Protein 4Y7S (pdb70)

GO terms:
  GO:0035351 heme transmembrane transport (P, IDA)
  GO:0005576 extracellular region (C, IDA)
  GO:0020037 heme binding (F, IDA)
  GO:0044011 single-species biofilm formation on inanimate substrate (P, IMP)
  GO:0006879 intracellular iron ion homeostasis (P, IMP)

Nearest PDB structures (foldseek):
  4y7s-assembly1_C  TM=9.991E-01  e=8.344E-20  Candida albicans
  2fut-assembly1_B  TM=4.609E-01  e=8.622E+00  Pedobacter heparinus
  4y7s-assembly1_C  TM=1.003E+00  e=8.965E-20  Candida albicans
  4y7s-assembly1_C  TM=1.009E+00  e=2.279E-21  Candida albicans

Structure (mmCIF, N/CA/C/O backbone):
data_4Y7S
#
_entry.id   4Y7S
#
_cell.length_a   61.341
_cell.length_b   61.208
_cell.length_c   97.300
_cell.angle_alpha   90.000
_cell.angle_beta   90.000
_cell.angle_gamma   90.000
#
_symmetry.space_group_name_H-M   'P 21 21 21'
#
loop_
_entity.id
_entity.type
_entity.pdbx_description
1 polymer 'Surface antigen protein 2'
2 non-polymer 'HEME B/C'
3 non-polymer 'CHLORIDE ION'
4 non-polymer 1,2-ETHANEDIOL
5 water water
#
loop_
_atom_site.group_PDB
_atom_site.id
_atom_site.type_symbol
_atom_site.label_atom_id
_atom_site.label_alt_id
_atom_site.label_comp_id
_atom_site.label_asym_id
_atom_site.label_entity_id
_atom_site.label_seq_id
_atom_site.pdbx_PDB_ins_code
_atom_site.Cartn_x
_atom_site.Cartn_y
_atom_site.Cartn_z
_atom_site.occupancy
_atom_site.B_iso_or_equiv
_atom_site.auth_seq_id
_atom_site.auth_comp_id
_atom_site.auth_asym_id
_atom_site.auth_atom_id
_atom_site.pdbx_PDB_model_num
ATOM 1 N N . ASN A 1 1 ? 24.604 1.491 0.534 1.00 97.63 34 ASN A N 1
ATOM 2 C CA . ASN A 1 1 ? 25.778 1.096 1.309 1.00 87.50 34 ASN A CA 1
ATOM 3 C C . ASN A 1 1 ? 27.013 1.863 0.831 1.00 85.68 34 ASN A C 1
ATOM 4 O O . ASN A 1 1 ? 27.142 2.163 -0.356 1.00 87.02 34 ASN A O 1
ATOM 14 N N . PRO A 1 2 ? 27.934 2.176 1.754 1.00 83.84 35 PRO A N 1
ATOM 15 C CA . PRO A 1 2 ? 29.048 3.069 1.408 1.00 73.66 35 PRO A CA 1
ATOM 16 C C . PRO A 1 2 ? 30.095 2.434 0.506 1.00 60.80 35 PRO A C 1
ATOM 17 O O . PRO A 1 2 ? 30.973 3.158 0.038 1.00 56.31 35 PRO A O 1
ATOM 28 N N . TYR A 1 3 ? 30.011 1.130 0.258 1.00 50.87 36 TYR A N 1
ATOM 29 C CA . TYR A 1 3 ? 31.138 0.432 -0.363 1.00 46.58 36 TYR A CA 1
ATOM 30 C C . TYR A 1 3 ? 31.058 0.366 -1.892 1.00 55.07 36 TYR A C 1
ATOM 31 O O . TYR A 1 3 ? 31.964 -0.179 -2.534 1.00 47.48 36 TYR A O 1
ATOM 49 N N . THR A 1 4 ? 30.011 0.955 -2.476 1.00 49.02 37 THR A N 1
ATOM 50 C CA . THR A 1 4 ? 29.836 0.943 -3.928 1.00 64.92 37 THR A CA 1
ATOM 51 C C . THR A 1 4 ? 30.659 2.023 -4.629 1.00 67.44 37 THR A C 1
ATOM 52 O O . THR A 1 4 ? 30.698 2.071 -5.863 1.00 61.90 37 THR A O 1
ATOM 63 N N . ILE A 1 5 ? 31.305 2.897 -3.859 1.00 58.14 38 ILE A N 1
ATOM 64 C CA . ILE A 1 5 ? 32.234 3.851 -4.457 1.00 47.27 38 ILE A CA 1
ATOM 65 C C . ILE A 1 5 ? 33.561 3.143 -4.754 1.00 42.12 38 ILE A C 1
ATOM 66 O O . ILE A 1 5 ? 34.473 3.738 -5.337 1.00 40.65 38 ILE A O 1
ATOM 82 N N . TYR A 1 6 ? 33.668 1.877 -4.350 1.00 39.73 39 TYR A N 1
ATOM 83 C CA . TYR A 1 6 ? 34.897 1.118 -4.583 1.00 35.42 39 TYR A CA 1
ATOM 84 C C . TYR A 1 6 ? 34.669 0.121 -5.698 1.00 38.91 39 TYR A C 1
ATOM 85 O O . TYR A 1 6 ? 33.526 -0.228 -5.993 1.00 37.35 39 TYR A O 1
ATOM 103 N N . PRO A 1 7 ? 35.753 -0.318 -6.352 1.00 31.88 40 PRO A N 1
ATOM 104 C CA . PRO A 1 7 ? 35.610 -1.399 -7.335 1.00 36.99 40 PRO A CA 1
ATOM 105 C C . PRO A 1 7 ? 35.116 -2.684 -6.701 1.00 31.06 40 PRO A C 1
ATOM 106 O O . PRO A 1 7 ? 35.474 -2.970 -5.554 1.00 29.59 40 PRO A O 1
ATOM 117 N N . PRO A 1 8 ? 34.281 -3.437 -7.418 1.00 32.70 41 PRO A N 1
ATOM 118 C CA . PRO A 1 8 ? 33.820 -4.702 -6.846 1.00 32.44 41 PRO A CA 1
ATOM 119 C C . PRO A 1 8 ? 34.963 -5.693 -6.611 1.00 32.96 41 PRO A C 1
ATOM 120 O O . PRO A 1 8 ? 36.047 -5.615 -7.218 1.00 30.80 41 PRO A O 1
ATOM 131 N N . VAL A 1 9 ? 34.732 -6.569 -5.640 1.00 29.30 42 VAL A N 1
ATOM 132 C CA . VAL A 1 9 ? 35.675 -7.615 -5.257 1.00 27.01 42 VAL A CA 1
ATOM 133 C C . VAL A 1 9 ? 34.926 -8.973 -5.207 1.00 31.95 42 VAL A C 1
ATOM 134 O O . VAL A 1 9 ? 33.736 -8.994 -4.902 1.00 29.35 42 VAL A O 1
ATOM 147 N N . PRO A 1 10 ? 35.606 -10.099 -5.513 1.00 27.17 43 PRO A N 1
ATOM 148 C CA . PRO A 1 10 ? 34.957 -11.406 -5.352 1.00 33.78 43 PRO A CA 1
ATOM 149 C C . PRO A 1 10 ? 34.562 -11.612 -3.894 1.00 38.12 43 PRO A C 1
ATOM 150 O O . PRO A 1 10 ? 35.366 -11.305 -3.026 1.00 27.72 43 PRO A O 1
ATOM 161 N N . LYS A 1 11 ? 33.367 -12.112 -3.610 1.00 28.96 44 LYS A N 1
ATOM 162 C CA . LYS A 1 11 ? 32.948 -12.270 -2.210 1.00 29.32 44 LYS A CA 1
ATOM 163 C C . LYS A 1 11 ? 33.276 -13.662 -1.644 1.00 28.61 44 LYS A C 1
ATOM 164 O O . LYS A 1 11 ? 32.542 -14.201 -0.810 1.00 29.82 44 LYS A O 1
ATOM 183 N N . THR A 1 12 ? 34.368 -14.237 -2.142 1.00 29.87 45 THR A N 1
ATOM 184 C CA . THR A 1 12 ? 34.914 -15.497 -1.652 1.00 27.92 45 THR A CA 1
ATOM 185 C C . THR A 1 12 ? 36.428 -15.456 -1.812 1.00 30.26 45 THR A C 1
ATOM 186 O O . THR A 1 12 ? 36.955 -14.634 -2.573 1.00 26.77 45 THR A O 1
ATOM 197 N N . ALA A 1 13 ? 37.144 -16.323 -1.109 1.00 28.21 46 ALA A N 1
ATOM 198 C CA . ALA A 1 13 ? 38.596 -16.361 -1.264 1.00 22.99 46 ALA A CA 1
ATOM 199 C C . ALA A 1 13 ? 39.194 -17.727 -0.928 1.00 25.92 46 ALA A C 1
ATOM 200 O O . ALA A 1 13 ? 38.599 -18.495 -0.194 1.00 29.51 46 ALA A O 1
ATOM 207 N N . SER A 1 14 ? 40.367 -18.025 -1.490 1.00 27.71 47 SER A N 1
ATOM 208 C CA . SER A 1 14 ? 41.083 -19.262 -1.186 1.00 34.90 47 SER A CA 1
ATOM 209 C C . SER A 1 14 ? 41.799 -19.158 0.157 1.00 27.94 47 SER A C 1
ATOM 210 O O . SER A 1 14 ? 41.721 -20.051 0.979 1.00 31.41 47 SER A O 1
ATOM 218 N N . ILE A 1 15 ? 42.509 -18.054 0.352 1.00 24.92 48 ILE A N 1
ATOM 219 C CA . ILE A 1 15 ? 43.192 -17.760 1.597 1.00 26.58 48 ILE A CA 1
ATOM 220 C C . ILE A 1 15 ? 42.448 -16.602 2.271 1.00 24.17 48 ILE A C 1
ATOM 221 O O . ILE A 1 15 ? 41.737 -16.786 3.249 1.00 27.14 48 ILE A O 1
ATOM 237 N N . ASN A 1 16 ? 42.625 -15.403 1.730 1.00 20.75 49 ASN A N 1
ATOM 238 C CA . ASN A 1 16 ? 41.823 -14.252 2.121 1.00 20.39 49 ASN A CA 1
ATOM 239 C C . ASN A 1 16 ? 41.887 -13.185 1.020 1.00 19.35 49 ASN A C 1
ATOM 240 O O . ASN A 1 16 ? 42.622 -13.340 0.051 1.00 20.60 49 ASN A O 1
ATOM 251 N N . GLY A 1 17 ? 41.104 -12.118 1.163 1.00 20.83 50 GLY A N 1
ATOM 252 C CA . GLY A 1 17 ? 40.980 -11.118 0.117 1.00 22.38 50 GLY A CA 1
ATOM 253 C C . GLY A 1 17 ? 42.262 -10.368 -0.203 1.00 22.12 50 GLY A C 1
ATOM 254 O O . GLY A 1 17 ? 42.428 -9.877 -1.318 1.00 21.68 50 GLY A O 1
ATOM 258 N N . PHE A 1 18 ? 43.167 -10.283 0.766 1.00 17.60 51 PHE A N 1
ATOM 259 C CA . PHE A 1 18 ? 44.466 -9.640 0.561 1.00 16.82 51 PHE A CA 1
ATOM 260 C C . PHE A 1 18 ? 45.443 -10.613 -0.091 1.00 18.67 51 PHE A C 1
ATOM 261 O O . PHE A 1 18 ? 46.009 -10.331 -1.139 1.00 19.55 51 PHE A O 1
ATOM 278 N N . ALA A 1 19 ? 45.622 -11.765 0.544 1.00 18.30 52 ALA A N 1
ATOM 279 C CA . ALA A 1 19 ? 46.511 -12.805 0.048 1.00 16.48 52 ALA A CA 1
ATOM 280 C C . ALA A 1 19 ? 46.213 -13.248 -1.383 1.00 19.31 52 ALA A C 1
ATOM 281 O O . ALA A 1 19 ? 47.140 -13.419 -2.171 1.00 19.44 52 ALA A O 1
ATOM 288 N N . ASP A 1 20 ? 44.935 -13.444 -1.715 1.00 17.26 53 ASP A N 1
ATOM 289 C CA . ASP A 1 20 ? 44.568 -13.977 -3.012 1.00 19.62 53 ASP A CA 1
ATOM 290 C C . ASP A 1 20 ? 45.069 -13.058 -4.128 1.00 22.30 53 ASP A C 1
ATOM 291 O O . ASP A 1 20 ? 45.326 -13.500 -5.228 1.00 23.27 53 ASP A O 1
ATOM 300 N N . ARG A 1 21 ? 45.186 -11.768 -3.855 1.00 18.58 54 ARG A N 1
ATOM 301 C CA . ARG A 1 21 ? 45.589 -10.839 -4.902 1.00 19.12 54 ARG A CA 1
ATOM 302 C C . ARG A 1 21 ? 47.060 -10.953 -5.277 1.00 20.57 54 ARG A C 1
ATOM 303 O O . ARG A 1 21 ? 47.429 -10.661 -6.409 1.00 19.44 54 ARG A O 1
ATOM 324 N N . ILE A 1 22 ? 47.893 -11.396 -4.342 1.00 19.62 55 ILE A N 1
ATOM 325 C CA . ILE A 1 22 ? 49.344 -11.311 -4.531 1.00 23.44 55 ILE A CA 1
ATOM 326 C C . ILE A 1 22 ? 50.124 -12.599 -4.246 1.00 21.32 55 ILE A C 1
ATOM 327 O O . ILE A 1 22 ? 51.355 -12.625 -4.391 1.00 21.04 55 ILE A O 1
ATOM 343 N N . TYR A 1 23 ? 49.421 -13.661 -3.867 1.00 18.97 56 TYR A N 1
ATOM 344 C CA . TYR A 1 23 ? 50.072 -14.846 -3.337 1.00 25.24 56 TYR A CA 1
ATOM 345 C C . TYR A 1 23 ? 51.065 -15.423 -4.329 1.00 20.97 56 TYR A C 1
ATOM 346 O O . TYR A 1 23 ? 52.157 -15.848 -3.944 1.00 21.86 56 TYR A O 1
ATOM 364 N N . ASP A 1 24 ? 50.706 -15.464 -5.587 1.00 23.49 57 ASP A N 1
ATOM 365 C CA . ASP A 1 24 ? 51.562 -16.018 -6.609 1.00 25.70 57 ASP A CA 1
ATOM 366 C C . ASP A 1 24 ? 52.704 -15.112 -7.049 1.00 25.00 57 ASP A C 1
ATOM 367 O O . ASP A 1 24 ? 53.574 -15.547 -7.700 1.00 25.33 57 ASP A O 1
ATOM 376 N N . GLN A 1 25 ? 52.660 -13.852 -6.695 1.00 22.14 58 GLN A N 1
ATOM 377 C CA . GLN A 1 25 ? 53.671 -12.917 -7.120 1.00 23.76 58 GLN A CA 1
ATOM 378 C C . GLN A 1 25 ? 54.670 -12.541 -6.058 1.00 22.53 58 GLN A C 1
ATOM 379 O O . GLN A 1 25 ? 55.733 -12.140 -6.363 1.00 24.14 58 GLN A O 1
ATOM 393 N N . ILE A 1 26 ? 54.310 -12.675 -4.805 1.00 20.44 59 ILE A N 1
ATOM 394 C CA . ILE A 1 26 ? 55.196 -12.246 -3.722 1.00 19.98 59 ILE A CA 1
ATOM 395 C C . ILE A 1 26 ? 56.412 -13.165 -3.585 1.00 21.24 59 ILE A C 1
ATOM 396 O O . ILE A 1 26 ? 56.363 -14.338 -3.965 1.00 21.74 59 ILE A O 1
ATOM 412 N N . PRO A 1 27 ? 57.507 -12.638 -3.022 1.00 23.27 60 PRO A N 1
ATOM 413 C CA . PRO A 1 27 ? 58.637 -13.531 -2.782 1.00 23.41 60 PRO A CA 1
ATOM 414 C C . PRO A 1 27 ? 58.201 -14.656 -1.872 1.00 22.19 60 PRO A C 1
ATOM 415 O O . PRO A 1 27 ? 57.250 -14.499 -1.085 1.00 20.32 60 PRO A O 1
ATOM 426 N N . LYS A 1 28 ? 58.830 -15.812 -2.033 1.00 23.32 61 LYS A N 1
ATOM 427 C CA . LYS A 1 28 ? 58.417 -17.009 -1.302 1.00 22.58 61 LYS A CA 1
ATOM 428 C C . LYS A 1 28 ? 58.499 -16.809 0.201 1.00 21.85 61 LYS A C 1
ATOM 429 O O . LYS A 1 28 ? 57.742 -17.429 0.952 1.00 20.89 61 LYS A O 1
ATOM 448 N N . CYS A 1 29 ? 59.424 -15.963 0.637 1.00 22.79 62 CYS A N 1
ATOM 449 C CA . CYS A 1 29 ? 59.608 -15.742 2.059 1.00 24.26 62 CYS A CA 1
ATOM 450 C C . CYS A 1 29 ? 58.366 -15.119 2.691 1.00 20.88 62 CYS A C 1
ATOM 451 O O . CYS A 1 29 ? 58.134 -15.307 3.875 1.00 20.80 62 CYS A O 1
ATOM 458 N N . ALA A 1 30 ? 57.532 -14.454 1.894 1.00 23.91 63 ALA A N 1
ATOM 459 C CA . ALA A 1 30 ? 56.368 -13.755 2.434 1.00 19.05 63 ALA A CA 1
ATOM 460 C C . ALA A 1 30 ? 55.093 -14.571 2.366 1.00 25.36 63 ALA A C 1
ATOM 461 O O . ALA A 1 30 ? 54.083 -14.165 2.929 1.00 20.11 63 ALA A O 1
ATOM 468 N N . GLN A 1 31 ? 55.125 -15.725 1.703 1.00 17.34 64 GLN A N 1
ATOM 469 C CA . GLN A 1 31 ? 53.895 -16.497 1.517 1.00 20.02 64 GLN A CA 1
ATOM 470 C C . GLN A 1 31 ? 53.228 -16.882 2.845 1.00 29.13 64 GLN A C 1
ATOM 471 O O . GLN A 1 31 ? 52.014 -16.710 2.999 1.00 22.04 64 GLN A O 1
ATOM 485 N N . GLU A 1 32 ? 53.999 -17.360 3.819 1.00 24.56 65 GLU A N 1
ATOM 486 C CA . GLU A 1 32 ? 53.385 -17.742 5.090 1.00 21.13 65 GLU A CA 1
ATOM 487 C C . GLU A 1 32 ? 52.807 -16.526 5.808 1.00 22.61 65 GLU A C 1
ATOM 488 O O . GLU A 1 32 ? 51.833 -16.637 6.549 1.00 23.02 65 GLU A O 1
ATOM 500 N N . CYS A 1 33 ? 53.401 -15.362 5.565 1.00 17.15 66 CYS A N 1
ATOM 501 C CA . CYS A 1 33 ? 53.028 -14.154 6.263 1.00 20.94 66 CYS A CA 1
ATOM 502 C C . CYS A 1 33 ? 51.605 -13.691 5.916 1.00 21.03 66 CYS A C 1
ATOM 503 O O . CYS A 1 33 ? 50.918 -13.150 6.780 1.00 18.31 66 CYS A O 1
ATOM 510 N N . VAL A 1 34 ? 51.158 -13.909 4.678 1.00 17.79 67 VAL A N 1
ATOM 511 C CA . VAL A 1 34 ? 49.849 -13.414 4.251 1.00 16.36 67 VAL A CA 1
ATOM 512 C C . VAL A 1 34 ? 48.698 -14.362 4.600 1.00 23.70 67 VAL A C 1
ATOM 513 O O . VAL A 1 34 ? 47.536 -14.032 4.375 1.00 23.63 67 VAL A O 1
ATOM 526 N N . LYS A 1 35 ? 49.031 -15.523 5.160 1.00 17.41 68 LYS A N 1
ATOM 527 C CA . LYS A 1 35 ? 48.040 -16.505 5.599 1.00 21.59 68 LYS A CA 1
ATOM 528 C C . LYS A 1 35 ? 47.537 -16.200 7.014 1.00 29.32 68 LYS A C 1
ATOM 529 O O . LYS A 1 35 ? 46.871 -17.021 7.646 1.00 27.99 68 LYS A O 1
ATOM 548 N N . GLN A 1 36 ? 47.878 -15.013 7.504 1.00 24.25 69 GLN A N 1
ATOM 549 C CA . GLN A 1 36 ? 47.420 -14.508 8.789 1.00 24.27 69 GLN A CA 1
ATOM 550 C C . GLN A 1 36 ? 45.896 -14.644 8.926 1.00 23.94 69 GLN A C 1
ATOM 551 O O . GLN A 1 36 ? 45.150 -14.336 7.993 1.00 19.69 69 GLN A O 1
ATOM 565 N N . SER A 1 37 ? 45.431 -15.101 10.082 1.00 23.52 70 SER A N 1
ATOM 566 C CA . SER A 1 37 ? 43.996 -15.221 10.326 1.00 26.50 70 SER A CA 1
ATOM 567 C C . SER A 1 37 ? 43.290 -13.873 10.271 1.00 26.98 70 SER A C 1
ATOM 568 O O . SER A 1 37 ? 43.807 -12.884 10.761 1.00 23.55 70 SER A O 1
ATOM 576 N N . THR A 1 38 ? 42.096 -13.842 9.692 1.00 22.46 71 THR A N 1
ATOM 577 C CA . THR A 1 38 ? 41.308 -12.609 9.621 1.00 20.58 71 THR A CA 1
ATOM 578 C C . THR A 1 38 ? 40.264 -12.509 10.734 1.00 22.25 71 THR A C 1
ATOM 579 O O . THR A 1 38 ? 39.486 -11.554 10.792 1.00 24.78 71 THR A O 1
ATOM 590 N N . SER A 1 39 ? 40.274 -13.484 11.639 1.00 30.62 72 SER A N 1
ATOM 591 C CA . SER A 1 39 ? 39.234 -13.623 12.651 1.00 36.50 72 SER A CA 1
ATOM 592 C C . SER A 1 39 ? 39.240 -12.518 13.721 1.00 39.07 72 SER A C 1
ATOM 593 O O . SER A 1 39 ? 38.221 -12.271 14.355 1.00 41.15 72 SER A O 1
ATOM 601 N N . SER A 1 40 ? 40.372 -11.840 13.904 1.00 38.55 73 SER A N 1
ATOM 602 C CA . SER A 1 40 ? 40.463 -10.743 14.870 1.00 43.83 73 SER A CA 1
ATOM 603 C C . SER A 1 40 ? 40.166 -9.396 14.206 1.00 51.58 73 SER A C 1
ATOM 604 O O . SER A 1 40 ? 40.387 -8.338 14.803 1.00 49.77 73 SER A O 1
ATOM 612 N N . THR A 1 41 ? 39.645 -9.438 12.982 1.00 27.96 74 THR A N 1
ATOM 613 C CA . THR A 1 41 ? 39.288 -8.214 12.270 1.00 28.77 74 THR A CA 1
ATOM 614 C C . THR A 1 41 ? 37.773 -8.113 12.132 1.00 28.06 74 THR A C 1
ATOM 615 O O . THR A 1 41 ? 37.060 -9.103 12.285 1.00 26.99 74 THR A O 1
ATOM 626 N N . PRO A 1 42 ? 37.277 -6.902 11.859 1.00 24.81 75 PRO A N 1
ATOM 627 C CA . PRO A 1 42 ? 35.866 -6.712 11.498 1.00 25.71 75 PRO A CA 1
ATOM 628 C C . PRO A 1 42 ? 35.606 -6.957 10.004 1.00 23.90 75 PRO A C 1
ATOM 629 O O . PRO A 1 42 ? 34.549 -6.589 9.512 1.00 24.71 75 PRO A O 1
ATOM 640 N N . CYS A 1 43 ? 36.582 -7.530 9.298 1.00 22.30 76 CYS A N 1
ATOM 641 C CA . CYS A 1 43 ? 36.513 -7.665 7.835 1.00 21.14 76 CYS A CA 1
ATOM 642 C C . CYS A 1 43 ? 35.844 -8.948 7.392 1.00 21.68 76 CYS A C 1
ATOM 643 O O . CYS A 1 43 ? 36.188 -10.020 7.908 1.00 23.57 76 CYS A O 1
ATOM 650 N N . PRO A 1 44 ? 34.944 -8.869 6.399 1.00 22.27 77 PRO A N 1
ATOM 651 C CA . PRO A 1 44 ? 34.692 -10.130 5.711 1.00 23.08 77 PRO A CA 1
ATOM 652 C C . PRO A 1 44 ? 36.004 -10.685 5.198 1.00 21.12 77 PRO A C 1
ATOM 653 O O . PRO A 1 44 ? 36.839 -9.906 4.739 1.00 19.30 77 PRO A O 1
ATOM 664 N N . TYR A 1 45 ? 36.205 -11.994 5.281 1.00 21.85 78 TYR A N 1
ATOM 665 C CA . TYR A 1 45 ? 37.526 -12.556 5.003 1.00 20.83 78 TYR A CA 1
ATOM 666 C C . TYR A 1 45 ? 37.977 -12.336 3.553 1.00 23.39 78 TYR A C 1
ATOM 667 O O . TYR A 1 45 ? 39.178 -12.355 3.262 1.00 21.12 78 TYR A O 1
ATOM 685 N N . TRP A 1 46 ? 37.009 -12.080 2.670 1.00 22.15 79 TRP A N 1
ATOM 686 C CA . TRP A 1 46 ? 37.271 -11.874 1.235 1.00 21.36 79 TRP A CA 1
ATOM 687 C C . TRP A 1 46 ? 37.519 -10.405 0.904 1.00 22.50 79 TRP A C 1
ATOM 688 O O . TRP A 1 46 ? 37.800 -10.066 -0.233 1.00 19.11 79 TRP A O 1
ATOM 709 N N . ASP A 1 47 ? 37.421 -9.533 1.898 1.00 20.09 80 ASP A N 1
ATOM 710 C CA . ASP A 1 47 ? 37.407 -8.099 1.667 1.00 19.20 80 ASP A CA 1
ATOM 711 C C . ASP A 1 47 ? 38.815 -7.476 1.647 1.00 17.35 80 ASP A C 1
ATOM 712 O O . ASP A 1 47 ? 39.364 -7.101 2.674 1.00 16.16 80 ASP A O 1
ATOM 721 N N . THR A 1 48 ? 39.374 -7.363 0.450 1.00 16.67 81 THR A N 1
ATOM 722 C CA . THR A 1 48 ? 40.710 -6.851 0.238 1.00 17.14 81 THR A CA 1
ATOM 723 C C . THR A 1 48 ? 40.919 -5.492 0.901 1.00 17.95 81 THR A C 1
ATOM 724 O O . THR A 1 48 ? 41.830 -5.314 1.688 1.00 16.89 81 THR A O 1
ATOM 735 N N . GLY A 1 49 ? 40.073 -4.536 0.557 1.00 14.48 82 GLY A N 1
ATOM 736 C CA . GLY A 1 49 ? 40.180 -3.190 1.096 1.00 18.21 82 GLY A CA 1
ATOM 737 C C . GLY A 1 49 ? 40.185 -3.148 2.608 1.00 15.82 82 GLY A C 1
ATOM 738 O O . GLY A 1 49 ? 41.010 -2.466 3.207 1.00 17.22 82 GLY A O 1
ATOM 742 N N . CYS A 1 50 ? 39.273 -3.885 3.239 1.00 18.80 83 CYS A N 1
ATOM 743 C CA . CYS A 1 50 ? 39.254 -3.921 4.695 1.00 16.99 83 CYS A CA 1
ATOM 744 C C . CYS A 1 50 ? 40.566 -4.508 5.262 1.00 17.32 83 CYS A C 1
ATOM 745 O O . CYS A 1 50 ? 41.150 -3.958 6.191 1.00 15.99 83 CYS A O 1
ATOM 752 N N . LEU A 1 51 ? 41.068 -5.576 4.662 1.00 17.59 84 LEU A N 1
ATOM 753 C CA . LEU A 1 51 ? 42.283 -6.223 5.160 1.00 14.32 84 LEU A CA 1
ATOM 754 C C . LEU A 1 51 ? 43.547 -5.404 4.863 1.00 17.89 84 LEU A C 1
ATOM 755 O O . LEU A 1 51 ? 44.627 -5.695 5.391 1.00 22.36 84 LEU A O 1
ATOM 771 N N . CYS A 1 52 ? 43.407 -4.387 4.018 1.00 15.72 85 CYS A N 1
ATOM 772 C CA . CYS A 1 52 ? 44.478 -3.422 3.762 1.00 12.80 85 CYS A CA 1
ATOM 773 C C . CYS A 1 52 ? 44.559 -2.306 4.808 1.00 13.91 85 CYS A C 1
ATOM 774 O O . CYS A 1 52 ? 45.574 -1.602 4.889 1.00 19.16 85 CYS A O 1
ATOM 781 N N . VAL A 1 53 ? 43.508 -2.133 5.606 1.00 17.49 86 VAL A N 1
ATOM 782 C CA . VAL A 1 53 ? 43.469 -0.992 6.498 1.00 15.21 86 VAL A CA 1
ATOM 783 C C . VAL A 1 53 ? 43.347 -1.340 7.983 1.00 23.00 86 VAL A C 1
ATOM 784 O O . VAL A 1 53 ? 43.370 -0.439 8.800 1.00 25.32 86 VAL A O 1
ATOM 797 N N . ILE A 1 54 ? 43.180 -2.611 8.345 1.00 17.99 87 ILE A N 1
ATOM 798 C CA . ILE A 1 54 ? 43.082 -2.948 9.766 1.00 17.66 87 ILE A CA 1
ATOM 799 C C . ILE A 1 54 ? 44.493 -3.242 10.292 1.00 18.12 87 ILE A C 1
ATOM 800 O O . ILE A 1 54 ? 45.068 -4.271 9.939 1.00 18.52 87 ILE A O 1
ATOM 816 N N . PRO A 1 55 ? 45.053 -2.347 11.121 1.00 18.04 88 PRO A N 1
ATOM 817 C CA . PRO A 1 55 ? 46.469 -2.495 11.471 1.00 17.72 88 PRO A CA 1
ATOM 818 C C . PRO A 1 55 ? 46.807 -3.724 12.293 1.00 17.85 88 PRO A C 1
ATOM 819 O O . PRO A 1 55 ? 47.942 -4.171 12.204 1.00 18.46 88 PRO A O 1
ATOM 830 N N . ASN A 1 56 ? 45.869 -4.279 13.057 1.00 18.77 89 ASN A N 1
ATOM 831 C CA . ASN A 1 56 ? 46.166 -5.513 13.770 1.00 19.41 89 ASN A CA 1
ATOM 832 C C . ASN A 1 56 ? 46.446 -6.634 12.761 1.00 21.32 89 ASN A C 1
ATOM 833 O O . ASN A 1 56 ? 47.224 -7.535 13.028 1.00 23.94 89 ASN A O 1
ATOM 844 N N . PHE A 1 57 ? 45.814 -6.560 11.599 1.00 17.48 90 PHE A N 1
ATOM 845 C CA . PHE A 1 57 ? 46.069 -7.525 10.533 1.00 16.80 90 PHE A CA 1
ATOM 846 C C . PHE A 1 57 ? 47.319 -7.162 9.708 1.00 18.49 90 PHE A C 1
ATOM 847 O O . PHE A 1 57 ? 48.235 -7.977 9.561 1.00 17.59 90 PHE A O 1
ATOM 864 N N . THR A 1 58 ? 47.374 -5.944 9.172 1.00 18.55 91 THR A N 1
ATOM 865 C CA . THR A 1 58 ? 48.501 -5.566 8.322 1.00 17.04 91 THR A CA 1
ATOM 866 C C . THR A 1 58 ? 49.807 -5.579 9.110 1.00 14.12 91 THR A C 1
ATOM 867 O O . THR A 1 58 ? 50.860 -5.858 8.558 1.00 16.56 91 THR A O 1
ATOM 878 N N . GLY A 1 59 ? 49.739 -5.227 10.386 1.00 15.32 92 GLY A N 1
ATOM 879 C CA . GLY A 1 59 ? 50.929 -5.174 11.228 1.00 16.44 92 GLY A CA 1
ATOM 880 C C . GLY A 1 59 ? 51.483 -6.569 11.474 1.00 16.77 92 GLY A C 1
ATOM 881 O O . GLY A 1 59 ? 52.695 -6.782 11.521 1.00 17.35 92 GLY A O 1
ATOM 885 N N . ALA A 1 60 ? 50.581 -7.531 11.635 1.00 16.91 93 ALA A N 1
ATOM 886 C CA . ALA A 1 60 ? 51.007 -8.909 11.819 1.00 17.79 93 ALA A CA 1
ATOM 887 C C . ALA A 1 60 ? 51.684 -9.405 10.548 1.00 16.68 93 ALA A C 1
ATOM 888 O O . ALA A 1 60 ? 52.742 -10.032 10.612 1.00 17.44 93 ALA A O 1
ATOM 895 N N . VAL A 1 61 ? 51.068 -9.120 9.403 1.00 15.23 94 VAL A N 1
ATOM 896 C CA . VAL A 1 61 ? 51.621 -9.514 8.122 1.00 18.03 94 VAL A CA 1
ATOM 897 C C . VAL A 1 61 ? 52.979 -8.833 7.949 1.00 14.00 94 VAL A C 1
ATOM 898 O O . VAL A 1 61 ? 53.967 -9.472 7.602 1.00 14.29 94 VAL A O 1
ATOM 911 N N . GLY A 1 62 ? 53.023 -7.546 8.257 1.00 18.03 95 GLY A N 1
ATOM 912 C CA . GLY A 1 62 ? 54.237 -6.766 8.124 1.00 17.45 95 GLY A CA 1
ATOM 913 C C . GLY A 1 62 ? 55.366 -7.238 9.029 1.00 18.25 95 GLY A C 1
ATOM 914 O O . GLY A 1 62 ? 56.521 -7.329 8.606 1.00 17.86 95 GLY A O 1
ATOM 918 N N . ASN A 1 63 ? 55.033 -7.544 10.276 1.00 17.27 96 ASN A N 1
ATOM 919 C CA . ASN A 1 63 ? 56.014 -8.058 11.219 1.00 19.48 96 ASN A CA 1
ATOM 920 C C . ASN A 1 63 ? 56.622 -9.346 10.722 1.00 19.68 96 ASN A C 1
ATOM 921 O O . ASN A 1 63 ? 57.823 -9.559 10.843 1.00 21.21 96 ASN A O 1
ATOM 932 N N . CYS A 1 64 ? 55.779 -10.212 10.168 1.00 18.62 97 CYS A N 1
ATOM 933 C CA . CYS A 1 64 ? 56.237 -11.488 9.642 1.00 19.35 97 CYS A CA 1
ATOM 934 C C . CYS A 1 64 ? 57.169 -11.300 8.425 1.00 21.53 97 CYS A C 1
ATOM 935 O O . CYS A 1 64 ? 58.227 -11.924 8.337 1.00 19.56 97 CYS A O 1
ATOM 942 N N . VAL A 1 65 ? 56.789 -10.423 7.498 1.00 17.86 98 VAL A N 1
ATOM 943 C CA . VAL A 1 65 ? 57.632 -10.174 6.341 1.00 16.71 98 VAL A CA 1
ATOM 944 C C . VAL A 1 65 ? 58.979 -9.598 6.783 1.00 17.10 98 VAL A C 1
ATOM 945 O O . VAL A 1 65 ? 60.022 -9.977 6.245 1.00 21.28 98 VAL A O 1
ATOM 958 N N . ALA A 1 66 ? 58.966 -8.677 7.741 1.00 18.80 99 ALA A N 1
ATOM 959 C CA . ALA A 1 66 ? 60.204 -8.107 8.247 1.00 20.23 99 ALA A CA 1
ATOM 960 C C . ALA A 1 66 ? 61.109 -9.143 8.908 1.00 25.13 99 ALA A C 1
ATOM 961 O O . ALA A 1 66 ? 62.313 -8.969 8.956 1.00 24.61 99 ALA A O 1
ATOM 968 N N . SER A 1 67 ? 60.523 -10.211 9.424 1.00 22.76 100 SER A N 1
ATOM 969 C CA . SER A 1 67 ? 61.283 -11.251 10.105 1.00 25.50 100 SER A CA 1
ATOM 970 C C . SER A 1 67 ? 61.818 -12.275 9.116 1.00 25.41 100 SER A C 1
ATOM 971 O O . SER A 1 67 ? 62.909 -12.777 9.260 1.00 27.80 100 SER A O 1
ATOM 979 N N . LYS A 1 68 ? 61.006 -12.573 8.114 1.00 22.98 101 LYS A N 1
ATOM 980 C CA . LYS A 1 68 ? 61.270 -13.669 7.188 1.00 23.12 101 LYS A CA 1
ATOM 981 C C . LYS A 1 68 ? 61.943 -13.248 5.882 1.00 21.91 101 LYS A C 1
ATOM 982 O O . LYS A 1 68 ? 62.506 -14.090 5.177 1.00 23.67 101 LYS A O 1
ATOM 1001 N N . CYS A 1 69 ? 61.849 -11.964 5.530 1.00 23.68 102 CYS A N 1
ATOM 1002 C CA . CYS A 1 69 ? 62.359 -11.451 4.240 1.00 19.30 102 CYS A CA 1
ATOM 1003 C C . CYS A 1 69 ? 63.473 -10.397 4.400 1.00 23.74 102 CYS A C 1
ATOM 1004 O O . CYS A 1 69 ? 63.471 -9.635 5.366 1.00 25.56 102 CYS A O 1
ATOM 1011 N N . ARG A 1 70 ? 64.414 -10.360 3.450 1.00 21.21 103 ARG A N 1
ATOM 1012 C CA . ARG A 1 70 ? 65.488 -9.358 3.445 1.00 26.69 103 ARG A CA 1
ATOM 1013 C C . ARG A 1 70 ? 65.624 -8.708 2.080 1.00 24.48 103 ARG A C 1
ATOM 1014 O O . ARG A 1 70 ? 65.225 -9.285 1.069 1.00 23.50 103 ARG A O 1
ATOM 1035 N N . GLY A 1 71 ? 66.195 -7.511 2.058 1.00 25.59 104 GLY A N 1
ATOM 1036 C CA . GLY A 1 71 ? 66.576 -6.852 0.816 1.00 28.38 104 GLY A CA 1
ATOM 1037 C C . GLY A 1 71 ? 65.414 -6.623 -0.130 1.00 25.39 104 GLY A C 1
ATOM 1038 O O . GLY A 1 71 ? 64.327 -6.228 0.277 1.00 21.92 104 GLY A O 1
ATOM 1042 N N . ALA A 1 72 ? 65.647 -6.895 -1.404 1.00 25.42 105 ALA A N 1
ATOM 1043 C CA . ALA A 1 72 ? 64.653 -6.645 -2.443 1.00 24.60 105 ALA A CA 1
ATOM 1044 C C . ALA A 1 72 ? 63.358 -7.414 -2.221 1.00 22.35 105 ALA A C 1
ATOM 1045 O O . ALA A 1 72 ? 62.296 -6.986 -2.688 1.00 22.06 105 ALA A O 1
ATOM 1052 N N . ASP A 1 73 ? 63.422 -8.540 -1.511 1.00 22.20 106 ASP A N 1
ATOM 1053 C CA . ASP A 1 73 ? 62.217 -9.306 -1.210 1.00 20.38 106 ASP A CA 1
ATOM 1054 C C . ASP A 1 73 ? 61.251 -8.456 -0.380 1.00 19.52 106 ASP A C 1
ATOM 1055 O O . ASP A 1 73 ? 60.030 -8.511 -0.571 1.00 19.96 106 ASP A O 1
ATOM 1064 N N . VAL A 1 74 ? 61.777 -7.683 0.562 1.00 23.30 107 VAL A N 1
ATOM 1065 C CA . VAL A 1 74 ? 60.913 -6.804 1.359 1.00 18.53 107 VAL A CA 1
ATOM 1066 C C . VAL A 1 74 ? 60.292 -5.723 0.459 1.00 15.59 107 VAL A C 1
ATOM 1067 O O . VAL A 1 74 ? 59.074 -5.509 0.450 1.00 15.34 107 VAL A O 1
ATOM 1080 N N . THR A 1 75 ? 61.148 -5.069 -0.322 1.00 17.27 108 THR A N 1
ATOM 1081 C CA . THR A 1 75 ? 60.726 -4.008 -1.224 1.00 19.20 108 THR A CA 1
ATOM 1082 C C . THR A 1 75 ? 59.653 -4.481 -2.225 1.00 27.67 108 THR A C 1
ATOM 1083 O O . THR A 1 75 ? 58.639 -3.811 -2.432 1.00 21.03 108 THR A O 1
ATOM 1094 N N . ASN A 1 76 ? 59.877 -5.639 -2.833 1.00 24.22 109 ASN A N 1
ATOM 1095 C CA . ASN A 1 76 ? 58.921 -6.206 -3.773 1.00 19.06 109 ASN A CA 1
ATOM 1096 C C . ASN A 1 76 ? 57.611 -6.611 -3.099 1.00 22.56 109 ASN A C 1
ATOM 1097 O O . ASN A 1 76 ? 56.526 -6.398 -3.646 1.00 14.97 109 ASN A O 1
ATOM 1108 N N . PHE A 1 77 ? 57.695 -7.185 -1.911 1.00 14.60 110 PHE A N 1
ATOM 1109 C CA . PHE A 1 77 ? 56.481 -7.486 -1.184 1.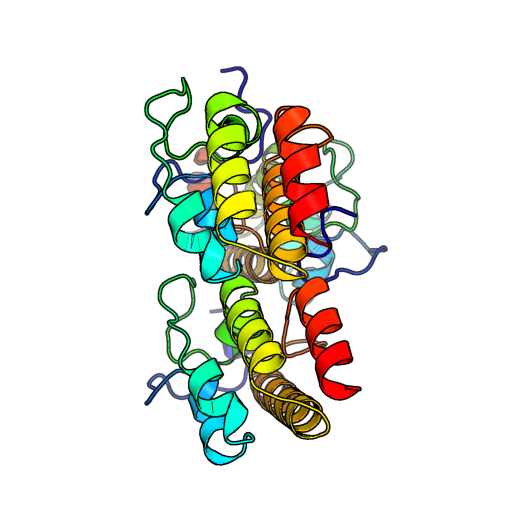00 15.14 110 PHE A CA 1
ATOM 1110 C C . PHE A 1 77 ? 55.669 -6.202 -0.943 1.00 20.52 110 PHE A C 1
ATOM 1111 O O . PHE A 1 77 ? 54.461 -6.182 -1.170 1.00 17.37 110 PHE A O 1
ATOM 1128 N N . ARG A 1 78 ? 56.325 -5.132 -0.504 1.00 17.42 111 ARG A N 1
ATOM 1129 C CA . ARG A 1 78 ? 55.597 -3.914 -0.193 1.00 16.77 111 ARG A CA 1
ATOM 1130 C C . ARG A 1 78 ? 54.963 -3.302 -1.455 1.00 26.47 111 ARG A C 1
ATOM 1131 O O . ARG A 1 78 ? 53.852 -2.782 -1.392 1.00 20.42 111 ARG A O 1
ATOM 1152 N N . LYS A 1 79 ? 55.666 -3.365 -2.587 1.00 17.03 112 LYS A N 1
ATOM 1153 C CA . LYS A 1 79 ? 55.126 -2.868 -3.845 1.00 14.17 112 LYS A CA 1
ATOM 1154 C C . LYS A 1 79 ? 53.872 -3.622 -4.230 1.00 13.76 112 LYS A C 1
ATOM 1155 O O . LYS A 1 79 ? 52.915 -3.027 -4.695 1.00 18.60 112 LYS A O 1
ATOM 1174 N N . LEU A 1 80 ? 53.877 -4.932 -4.044 1.00 18.03 113 LEU A N 1
ATOM 1175 C CA . LEU A 1 80 ? 52.695 -5.727 -4.365 1.00 22.35 113 LEU A CA 1
ATOM 1176 C C . LEU A 1 80 ? 51.532 -5.459 -3.405 1.00 21.07 113 LEU A C 1
ATOM 1177 O O . LEU A 1 80 ? 50.372 -5.371 -3.837 1.00 16.96 113 LEU A O 1
ATOM 1193 N N . ALA A 1 81 ? 51.831 -5.335 -2.109 1.00 17.35 114 ALA A N 1
ATOM 1194 C CA . ALA A 1 81 ? 50.802 -5.025 -1.128 1.00 14.51 114 ALA A CA 1
ATOM 1195 C C . ALA A 1 81 ? 50.144 -3.686 -1.439 1.00 17.06 114 ALA A C 1
ATOM 1196 O O . ALA A 1 81 ? 48.909 -3.555 -1.469 1.00 15.12 114 ALA A O 1
ATOM 1203 N N . VAL A 1 82 ? 50.978 -2.695 -1.694 1.00 14.08 115 VAL A N 1
ATOM 1204 C CA . VAL A 1 82 ? 50.497 -1.361 -2.030 1.00 18.68 115 VAL A CA 1
ATOM 1205 C C . VAL A 1 82 ? 49.643 -1.414 -3.304 1.00 20.31 115 VAL A C 1
ATOM 1206 O O . VAL A 1 82 ? 48.568 -0.817 -3.370 1.00 20.76 115 VAL A O 1
ATOM 1219 N N . GLY A 1 83 ? 50.121 -2.140 -4.305 1.00 19.10 116 GLY A N 1
ATOM 1220 C CA . GLY A 1 83 ? 49.403 -2.230 -5.562 1.00 23.25 116 GLY A CA 1
ATOM 1221 C C . GLY A 1 83 ? 48.021 -2.850 -5.420 1.00 17.51 116 GLY A C 1
ATOM 1222 O O . GLY A 1 83 ? 47.037 -2.341 -5.954 1.00 19.83 116 GLY A O 1
ATOM 1226 N N . ALA A 1 84 ? 47.940 -3.946 -4.684 1.00 15.40 117 ALA A N 1
ATOM 1227 C CA . ALA A 1 84 ? 46.669 -4.631 -4.496 1.00 18.85 117 ALA A CA 1
ATOM 1228 C C . ALA A 1 84 ? 45.687 -3.755 -3.724 1.00 20.61 117 ALA A C 1
ATOM 1229 O O . ALA A 1 84 ? 44.510 -3.680 -4.062 1.00 19.36 117 ALA A O 1
ATOM 1236 N N . CYS A 1 85 ? 46.180 -3.099 -2.686 1.00 15.14 118 CYS A N 1
ATOM 1237 C CA . CYS A 1 85 ? 45.336 -2.265 -1.853 1.00 16.50 118 CYS A CA 1
ATOM 1238 C C . CYS A 1 85 ? 44.887 -1.021 -2.619 1.00 14.27 118 CYS A C 1
ATOM 1239 O O . CYS A 1 85 ? 43.741 -0.603 -2.513 1.00 15.36 118 CYS A O 1
ATOM 1246 N N . ALA A 1 86 ? 45.789 -0.440 -3.408 1.00 17.93 119 ALA A N 1
ATOM 1247 C CA . ALA A 1 86 ? 45.436 0.700 -4.235 1.00 22.35 119 ALA A CA 1
ATOM 1248 C C . ALA A 1 86 ? 44.351 0.316 -5.263 1.00 17.62 119 ALA A C 1
ATOM 1249 O O . ALA A 1 86 ? 43.377 1.057 -5.485 1.00 19.53 119 ALA A O 1
ATOM 1256 N N . ALA A 1 87 ? 44.498 -0.839 -5.892 1.00 18.67 120 ALA A N 1
ATOM 1257 C CA . ALA A 1 87 ? 43.502 -1.253 -6.883 1.00 21.46 120 ALA A CA 1
ATOM 1258 C C . ALA A 1 87 ? 42.151 -1.534 -6.222 1.00 19.36 120 ALA A C 1
ATOM 1259 O O . ALA A 1 87 ? 41.098 -1.444 -6.869 1.00 18.41 120 ALA A O 1
ATOM 1266 N N . ALA A 1 88 ? 42.172 -1.875 -4.937 1.00 20.62 121 ALA A N 1
ATOM 1267 C CA . ALA A 1 88 ? 40.927 -2.145 -4.216 1.00 20.44 121 ALA A CA 1
ATOM 1268 C C . ALA A 1 88 ? 40.193 -0.857 -3.857 1.00 19.64 121 ALA A C 1
ATOM 1269 O O . ALA A 1 88 ? 39.036 -0.912 -3.426 1.00 22.26 121 ALA A O 1
ATOM 1276 N N . GLY A 1 89 ? 40.873 0.281 -3.998 1.00 18.84 122 GLY A N 1
ATOM 1277 C CA . GLY A 1 89 ? 40.275 1.594 -3.780 1.00 20.78 122 GLY A CA 1
ATOM 1278 C C . GLY A 1 89 ? 40.688 2.262 -2.476 1.00 21.08 122 GLY A C 1
ATOM 1279 O O . GLY A 1 89 ? 40.159 3.299 -2.117 1.00 23.03 122 GLY A O 1
ATOM 1283 N N . VAL A 1 90 ? 41.658 1.685 -1.784 1.00 19.84 123 VAL A N 1
ATOM 1284 C CA . VAL A 1 90 ? 42.116 2.250 -0.531 1.00 23.20 123 VAL A CA 1
ATOM 1285 C C . VAL A 1 90 ? 42.876 3.540 -0.797 1.00 28.02 123 VAL A C 1
ATOM 1286 O O . VAL A 1 90 ? 43.530 3.685 -1.829 1.00 23.72 123 VAL A O 1
ATOM 1299 N N . TRP A 1 91 ? 42.790 4.465 0.154 1.00 26.62 124 TRP A N 1
ATOM 1300 C CA . TRP A 1 91 ? 43.515 5.733 0.100 1.00 27.29 124 TRP A CA 1
ATOM 1301 C C . TRP A 1 91 ? 44.998 5.578 0.423 1.00 23.87 124 TRP A C 1
ATOM 1302 O O . TRP A 1 91 ? 45.411 4.623 1.086 1.00 24.26 124 TRP A O 1
ATOM 1323 N N . ASP A 1 92 ? 45.789 6.534 -0.062 1.00 22.82 125 ASP A N 1
ATOM 1324 C CA . ASP A 1 92 ? 47.208 6.678 0.275 1.00 21.99 125 ASP A CA 1
ATOM 1325 C C . ASP A 1 92 ? 47.370 6.625 1.810 1.00 23.77 125 ASP A C 1
ATOM 1326 O O . ASP A 1 92 ? 46.677 7.352 2.518 1.00 26.40 125 ASP A O 1
ATOM 1335 N N . PRO A 1 93 ? 48.301 5.808 2.342 1.00 22.64 126 PRO A N 1
ATOM 1336 C CA . PRO A 1 93 ? 49.382 5.002 1.753 1.00 20.80 126 PRO A CA 1
ATOM 1337 C C . PRO A 1 93 ? 48.999 3.582 1.326 1.00 17.51 126 PRO A C 1
ATOM 1338 O O . PRO A 1 93 ? 49.902 2.762 1.130 1.00 20.56 126 PRO A O 1
ATOM 1349 N N . TYR A 1 94 ? 47.699 3.316 1.198 1.00 21.70 127 TYR A N 1
ATOM 1350 C CA . TYR A 1 94 ? 47.186 2.128 0.513 1.00 16.02 127 TYR A CA 1
ATOM 1351 C C . TYR A 1 94 ? 47.273 0.858 1.362 1.00 19.75 127 TYR A C 1
ATOM 1352 O O . TYR A 1 94 ? 46.243 0.268 1.690 1.00 15.66 127 TYR A O 1
ATOM 1370 N N . TRP A 1 95 ? 48.482 0.419 1.703 1.00 2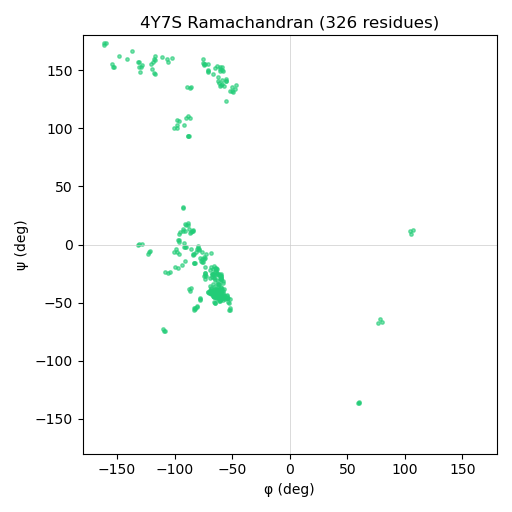2.01 128 TRP A N 1
ATOM 1371 C CA . TRP A 1 95 ? 48.654 -0.679 2.647 1.00 18.60 128 TRP A CA 1
ATOM 1372 C C . TRP A 1 95 ? 48.939 -0.042 4.005 1.00 23.67 128 TRP A C 1
ATOM 1373 O O . TRP A 1 95 ? 50.026 0.467 4.244 1.00 18.16 128 TRP A O 1
ATOM 1394 N N . ILE A 1 96 ? 47.936 -0.022 4.875 1.00 16.33 129 ILE A N 1
ATOM 1395 C CA . ILE A 1 96 ? 48.003 0.816 6.068 1.00 19.66 129 ILE A CA 1
ATOM 1396 C C . ILE A 1 96 ? 48.593 0.056 7.241 1.00 19.17 129 ILE A C 1
ATOM 1397 O O . ILE A 1 96 ? 47.898 -0.709 7.894 1.00 20.19 129 ILE A O 1
ATOM 1413 N N . ILE A 1 97 ? 49.857 0.329 7.551 1.00 18.24 130 ILE A N 1
ATOM 1414 C CA . ILE A 1 97 ? 50.553 -0.381 8.624 1.00 14.13 130 ILE A CA 1
ATOM 1415 C C . ILE A 1 97 ? 50.989 0.558 9.722 1.00 15.40 130 ILE A C 1
ATOM 1416 O O . ILE A 1 97 ? 51.170 1.753 9.495 1.00 18.58 130 ILE A O 1
ATOM 1432 N N . PRO A 1 98 ? 51.191 0.014 10.926 1.00 17.95 131 PRO A N 1
ATOM 1433 C CA . PRO A 1 98 ? 51.742 0.822 12.013 1.00 17.87 131 PRO A CA 1
ATOM 1434 C C . PRO A 1 98 ? 53.117 1.440 11.657 1.00 18.04 131 PRO A C 1
ATOM 1435 O O . PRO A 1 98 ? 53.874 0.849 10.876 1.00 16.00 131 PRO A O 1
ATOM 1446 N N . ALA A 1 99 ? 53.434 2.603 12.208 1.00 17.04 132 ALA A N 1
ATOM 1447 C CA . ALA A 1 99 ? 54.716 3.240 11.924 1.00 19.27 132 ALA A CA 1
ATOM 1448 C C . ALA A 1 99 ? 55.891 2.367 12.371 1.00 23.58 132 ALA A C 1
ATOM 1449 O O . ALA A 1 99 ? 56.911 2.310 11.696 1.00 20.35 132 ALA A O 1
ATOM 1456 N N . SER A 1 100 ? 55.747 1.691 13.508 1.00 21.21 133 SER A N 1
ATOM 1457 C CA . SER A 1 100 ? 56.800 0.800 14.018 1.00 23.95 133 SER A CA 1
ATOM 1458 C C . SER A 1 100 ? 57.067 -0.366 13.044 1.00 23.32 133 SER A C 1
ATOM 1459 O O . SER A 1 100 ? 58.210 -0.775 12.830 1.00 23.55 133 SER A O 1
ATOM 1467 N N . VAL A 1 101 ? 56.009 -0.882 12.436 1.00 17.01 134 VAL A N 1
ATOM 1468 C CA . VAL A 1 101 ? 56.148 -1.965 11.460 1.00 18.74 134 VAL A CA 1
ATOM 1469 C C . VAL A 1 101 ? 56.801 -1.474 10.168 1.00 15.73 134 VAL A C 1
ATOM 1470 O O . VAL A 1 101 ? 57.660 -2.160 9.591 1.00 20.69 134 VAL A O 1
ATOM 1483 N N . SER A 1 102 ? 56.414 -0.292 9.707 1.00 19.82 135 SER A N 1
ATOM 1484 C CA . SER A 1 102 ? 57.070 0.303 8.547 1.00 21.75 135 SER A CA 1
ATOM 1485 C C . SER A 1 102 ? 58.576 0.448 8.782 1.00 23.85 135 SER A C 1
ATOM 1486 O O . SER A 1 102 ? 59.360 0.160 7.893 1.00 22.20 135 SER A O 1
ATOM 1494 N N . SER A 1 103 ? 58.971 0.916 9.970 1.00 20.40 136 SER A N 1
ATOM 1495 C CA . SER A 1 103 ? 60.381 1.101 10.299 1.00 24.98 136 SER A CA 1
ATOM 1496 C C . SER A 1 103 ? 61.110 -0.237 10.277 1.00 23.44 136 SER A C 1
ATOM 1497 O O . SER A 1 103 ? 62.216 -0.331 9.766 1.00 25.05 136 SER A O 1
ATOM 1505 N N . ALA A 1 104 ? 60.469 -1.270 10.811 1.00 22.07 137 ALA A N 1
ATOM 1506 C CA . ALA A 1 104 ? 61.030 -2.623 10.791 1.00 26.51 137 ALA A CA 1
ATOM 1507 C C . ALA A 1 104 ? 61.195 -3.127 9.352 1.00 22.25 137 ALA A C 1
ATOM 1508 O O . ALA A 1 104 ? 62.169 -3.808 9.030 1.00 25.39 137 ALA A O 1
ATOM 1515 N N . LEU A 1 105 ? 60.238 -2.817 8.482 1.00 19.89 138 LEU A N 1
ATOM 1516 C CA . LEU A 1 105 ? 60.353 -3.238 7.089 1.00 18.36 138 LEU A CA 1
ATOM 1517 C C . LEU A 1 105 ? 61.473 -2.499 6.393 1.00 20.35 138 LEU A C 1
ATOM 1518 O O . LEU A 1 105 ? 62.243 -3.100 5.643 1.00 21.93 138 LEU A O 1
ATOM 1534 N N . ASP A 1 106 ? 61.561 -1.192 6.649 1.00 21.30 139 ASP A N 1
ATOM 1535 C CA . ASP A 1 106 ? 62.647 -0.373 6.115 1.00 23.78 139 ASP A CA 1
ATOM 1536 C C . ASP A 1 106 ? 63.994 -1.014 6.449 1.00 35.00 139 ASP A C 1
ATOM 1537 O O . ASP A 1 106 ? 64.897 -1.116 5.596 1.00 27.63 139 ASP A O 1
ATOM 1546 N N . ALA A 1 107 ? 64.139 -1.412 7.709 1.00 26.71 140 ALA A N 1
ATOM 1547 C CA . ALA A 1 107 ? 65.394 -2.012 8.171 1.00 35.42 140 ALA A CA 1
ATOM 1548 C C . ALA A 1 107 ? 65.675 -3.340 7.455 1.00 29.14 140 ALA A C 1
ATOM 1549 O O . ALA A 1 107 ? 66.812 -3.614 7.046 1.00 31.55 140 ALA A O 1
ATOM 1556 N N . ALA A 1 108 ? 64.654 -4.178 7.340 1.00 26.48 141 ALA A N 1
ATOM 1557 C CA . ALA A 1 108 ? 64.804 -5.473 6.680 1.00 26.34 141 ALA A CA 1
ATOM 1558 C C . ALA A 1 108 ? 65.206 -5.308 5.217 1.00 26.70 141 ALA A C 1
ATOM 1559 O O . ALA A 1 108 ? 66.030 -6.079 4.697 1.00 28.46 141 ALA A O 1
ATOM 1566 N N . ALA A 1 109 ? 64.713 -4.244 4.585 1.00 25.71 142 ALA A N 1
ATOM 1567 C CA . ALA A 1 109 ? 65.003 -3.996 3.174 1.00 26.58 142 ALA A CA 1
ATOM 1568 C C . ALA A 1 109 ? 66.433 -3.521 2.935 1.00 31.20 142 ALA A C 1
ATOM 1569 O O . ALA A 1 109 ? 66.966 -3.709 1.846 1.00 33.16 142 ALA A O 1
ATOM 1576 N N . THR A 1 110 ? 67.033 -2.888 3.942 1.00 41.04 143 THR A N 1
ATOM 1577 C CA . THR A 1 110 ? 68.405 -2.367 3.857 1.00 39.56 143 THR A CA 1
ATOM 1578 C C . THR A 1 110 ? 69.462 -3.266 4.481 1.00 52.12 143 THR A C 1
ATOM 1579 O O . THR A 1 110 ? 70.640 -2.926 4.443 1.00 71.05 143 THR A O 1
ATOM 1590 N N . ALA A 1 111 ? 69.050 -4.372 5.094 1.00 61.18 144 ALA A N 1
ATOM 1591 C CA . ALA A 1 111 ? 69.985 -5.301 5.736 1.00 71.15 144 ALA A CA 1
ATOM 1592 C C . ALA A 1 111 ? 71.178 -5.661 4.840 1.00 79.02 144 ALA A C 1
ATOM 1593 O O . ALA A 1 111 ? 71.021 -5.998 3.664 1.00 81.56 144 ALA A O 1
ATOM 1600 N N . ASN B 1 1 ? 58.141 8.229 21.508 1.00 53.39 34 ASN B N 1
ATOM 1601 C CA . ASN B 1 1 ? 56.703 8.495 21.497 1.00 39.30 34 ASN B CA 1
ATOM 1602 C C . ASN B 1 1 ? 55.909 7.201 21.662 1.00 36.18 34 ASN B C 1
ATOM 1603 O O . ASN B 1 1 ? 56.196 6.220 20.979 1.00 40.88 34 ASN B O 1
ATOM 1614 N N . PRO B 1 2 ? 54.885 7.192 22.532 1.00 34.89 35 PRO B N 1
ATOM 1615 C CA . PRO B 1 2 ? 54.223 5.888 22.718 1.00 37.19 35 PRO B CA 1
ATOM 1616 C C . PRO B 1 2 ? 53.298 5.425 21.581 1.00 26.50 35 PRO B C 1
ATOM 1617 O O . PRO B 1 2 ? 53.001 4.240 21.489 1.00 25.88 35 PRO B O 1
ATOM 1628 N N . TYR B 1 3 ? 52.919 6.324 20.683 1.00 22.08 36 TYR B N 1
ATOM 1629 C CA . TYR B 1 3 ? 51.894 6.034 19.677 1.00 23.96 36 TYR B CA 1
ATOM 1630 C C . TYR B 1 3 ? 52.425 5.571 18.311 1.00 27.94 36 TYR B C 1
ATOM 1631 O O . TYR B 1 3 ? 51.658 5.492 17.355 1.00 21.81 36 TYR B O 1
ATOM 1649 N N . THR B 1 4 ? 53.719 5.260 18.207 1.00 26.79 37 THR B N 1
ATOM 1650 C CA . THR B 1 4 ? 54.286 4.867 16.911 1.00 25.87 37 THR B CA 1
ATOM 1651 C C . THR B 1 4 ? 53.889 3.430 16.551 1.00 25.52 37 THR B C 1
ATOM 1652 O O . THR B 1 4 ? 54.147 2.980 15.442 1.00 26.95 37 THR B O 1
ATOM 1663 N N . ILE B 1 5 ? 53.233 2.728 17.472 1.00 21.47 38 ILE B N 1
ATOM 1664 C CA . ILE B 1 5 ? 52.688 1.396 17.194 1.00 17.13 38 ILE B CA 1
ATOM 1665 C C . ILE B 1 5 ? 51.359 1.469 16.429 1.00 19.48 38 ILE B C 1
ATOM 1666 O O . ILE B 1 5 ? 50.724 0.448 16.168 1.00 21.73 38 ILE B O 1
ATOM 1682 N N . TYR B 1 6 ? 50.899 2.684 16.158 1.00 20.40 39 TYR B N 1
ATOM 1683 C CA . TYR B 1 6 ? 49.687 2.906 15.374 1.00 15.42 39 TYR B CA 1
ATOM 1684 C C . TYR B 1 6 ? 50.088 3.421 14.003 1.00 19.84 39 TYR B C 1
ATOM 1685 O O . TYR B 1 6 ? 51.222 3.913 13.8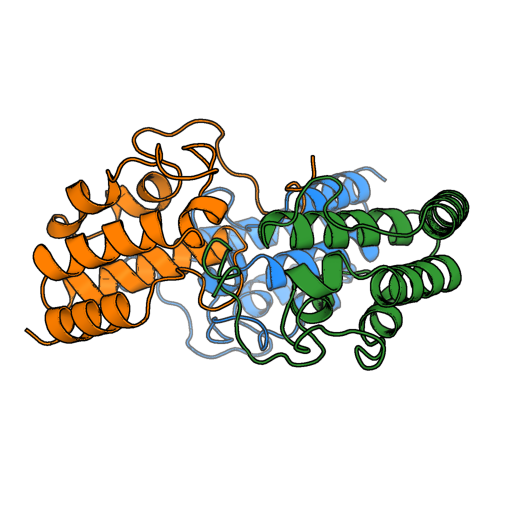32 1.00 18.74 39 TYR B O 1
ATOM 1703 N N . PRO B 1 7 ? 49.183 3.291 13.011 1.00 18.90 40 PRO B N 1
ATOM 1704 C CA . PRO B 1 7 ? 49.395 3.918 11.702 1.00 20.05 40 PRO B CA 1
ATOM 1705 C C . PRO B 1 7 ? 49.551 5.424 11.874 1.00 24.56 40 PRO B C 1
ATOM 1706 O O . PRO B 1 7 ? 48.811 6.002 12.668 1.00 18.37 40 PRO B O 1
ATOM 1717 N N . PRO B 1 8 ? 50.491 6.046 11.161 1.00 22.27 41 PRO B N 1
ATOM 1718 C CA . PRO B 1 8 ? 50.691 7.492 11.285 1.00 22.37 41 PRO B CA 1
ATOM 1719 C C . PRO B 1 8 ? 49.508 8.311 10.804 1.00 25.62 41 PRO B C 1
ATOM 1720 O O . PRO B 1 8 ? 48.745 7.848 9.962 1.00 27.41 41 PRO B O 1
ATOM 1731 N N . VAL B 1 9 ? 49.350 9.499 11.375 1.00 28.71 42 VAL B N 1
ATOM 1732 C CA . VAL B 1 9 ? 48.325 10.444 10.955 1.00 33.07 42 VAL B CA 1
ATOM 1733 C C . VAL B 1 9 ? 48.972 11.802 10.721 1.00 30.47 42 VAL B C 1
ATOM 1734 O O . VAL B 1 9 ? 49.970 12.136 11.364 1.00 36.80 42 VAL B O 1
ATOM 1747 N N . PRO B 1 10 ? 48.394 12.597 9.862 1.00 28.31 43 PRO B N 1
ATOM 1748 C CA . PRO B 1 10 ? 48.857 13.956 9.643 1.00 42.16 43 PRO B CA 1
ATOM 1749 C C . PRO B 1 10 ? 48.776 14.748 10.926 1.00 40.02 43 PRO B C 1
ATOM 1750 O O . PRO B 1 10 ? 47.842 14.625 11.656 1.00 42.75 43 PRO B O 1
ATOM 1761 N N . LYS B 1 11 ? 49.783 15.527 11.199 1.00 39.21 44 LYS B N 1
ATOM 1762 C CA . LYS B 1 11 ? 49.843 16.321 12.385 1.00 51.75 44 LYS B CA 1
ATOM 1763 C C . LYS B 1 11 ? 49.241 17.707 12.247 1.00 52.51 44 LYS B C 1
ATOM 1764 O O . LYS B 1 11 ? 49.520 18.581 13.036 1.00 52.32 44 LYS B O 1
ATOM 1783 N N . THR B 1 12 ? 48.456 17.883 11.218 1.00 45.46 45 THR B N 1
ATOM 1784 C CA . THR B 1 12 ? 47.603 19.024 11.061 1.00 47.97 45 THR B CA 1
ATOM 1785 C C . THR B 1 12 ? 46.275 18.514 10.559 1.00 44.25 45 THR B C 1
ATOM 1786 O O . THR B 1 12 ? 46.195 17.410 10.118 1.00 45.78 45 THR B O 1
ATOM 1797 N N . ALA B 1 13 ? 45.251 19.345 10.602 1.00 39.04 46 ALA B N 1
ATOM 1798 C CA . ALA B 1 13 ? 43.939 18.999 10.078 1.00 40.00 46 ALA B CA 1
ATOM 1799 C C . ALA B 1 13 ? 43.211 20.265 9.651 1.00 38.11 46 ALA B C 1
ATOM 1800 O O . ALA B 1 13 ? 43.470 21.334 10.192 1.00 43.02 46 ALA B O 1
ATOM 1807 N N . SER B 1 14 ? 42.302 20.142 8.687 1.00 41.46 47 SER B N 1
ATOM 1808 C CA . SER B 1 14 ? 41.478 21.268 8.255 1.00 46.59 47 SER B CA 1
ATOM 1809 C C . SER B 1 14 ? 40.359 21.501 9.265 1.00 44.51 47 SER B C 1
ATOM 1810 O O . SER B 1 14 ? 40.086 22.638 9.653 1.00 40.47 47 SER B O 1
ATOM 1818 N N . ILE B 1 15 ? 39.715 20.409 9.668 1.00 42.36 48 ILE B N 1
ATOM 1819 C CA . ILE B 1 15 ? 38.679 20.430 10.693 1.00 37.04 48 ILE B CA 1
ATOM 1820 C C . ILE B 1 15 ? 39.211 19.781 11.962 1.00 36.66 48 ILE B C 1
ATOM 1821 O O . ILE B 1 15 ? 39.526 20.466 12.934 1.00 36.46 48 ILE B O 1
ATOM 1837 N N . ASN B 1 16 ? 39.318 18.458 11.942 1.00 34.78 49 ASN B N 1
ATOM 1838 C CA . ASN B 1 16 ? 39.999 17.717 12.997 1.00 32.09 49 ASN B CA 1
ATOM 1839 C C . ASN B 1 16 ? 40.351 16.342 12.467 1.00 31.98 49 ASN B C 1
ATOM 1840 O O . ASN B 1 16 ? 39.961 15.995 11.361 1.00 37.08 49 ASN B O 1
ATOM 1851 N N . GLY B 1 17 ? 41.094 15.567 13.250 1.00 25.64 50 GLY B N 1
ATOM 1852 C CA . GLY B 1 17 ? 41.601 14.287 12.794 1.00 28.67 50 GLY B CA 1
ATOM 1853 C C . GLY B 1 17 ? 40.527 13.268 12.464 1.00 28.78 50 GLY B C 1
ATOM 1854 O O . GLY B 1 17 ? 40.758 12.355 11.681 1.00 26.41 50 GLY B O 1
ATOM 1858 N N . PHE B 1 18 ? 39.350 13.413 13.061 1.00 23.67 51 PHE B N 1
ATOM 1859 C CA . PHE B 1 18 ? 38.240 12.505 12.776 1.00 19.83 51 PHE B CA 1
ATOM 1860 C C . PHE B 1 18 ? 37.526 12.969 11.494 1.00 30.64 51 PHE B C 1
ATOM 1861 O O . PHE B 1 18 ? 37.390 12.210 10.526 1.00 21.21 51 PHE B O 1
ATOM 1878 N N . ALA B 1 19 ? 37.108 14.232 11.492 1.00 30.84 52 ALA B N 1
ATOM 1879 C CA . ALA B 1 19 ? 36.395 14.826 10.368 1.00 33.39 52 ALA B CA 1
ATOM 1880 C C . ALA B 1 19 ? 37.138 14.667 9.058 1.00 27.89 52 ALA B C 1
ATOM 1881 O O . ALA B 1 19 ? 36.555 14.310 8.030 1.00 32.61 52 ALA B O 1
ATOM 1888 N N . ASP B 1 20 ? 38.427 14.953 9.109 1.00 26.78 53 ASP B N 1
ATOM 1889 C CA . ASP B 1 20 ? 39.251 14.986 7.913 1.00 34.53 53 ASP B CA 1
ATOM 1890 C C . ASP B 1 20 ? 39.280 13.642 7.186 1.00 39.62 53 ASP B C 1
ATOM 1891 O O . ASP B 1 20 ? 39.424 13.614 5.971 1.00 36.93 53 ASP B O 1
ATOM 1900 N N . ARG B 1 21 ? 39.124 12.531 7.905 1.00 29.97 54 ARG B N 1
ATOM 1901 C CA . ARG B 1 21 ? 39.203 11.221 7.252 1.00 31.27 54 ARG B CA 1
ATOM 1902 C C . ARG B 1 21 ? 37.979 10.917 6.422 1.00 35.49 54 ARG B C 1
ATOM 1903 O O . ARG B 1 21 ? 38.044 10.094 5.520 1.00 38.43 54 ARG B O 1
ATOM 1924 N N . ILE B 1 22 ? 36.855 11.542 6.748 1.00 29.24 55 ILE B N 1
ATOM 1925 C CA . ILE B 1 22 ? 35.590 11.137 6.154 1.00 30.30 55 ILE B CA 1
ATOM 1926 C C . ILE B 1 22 ? 34.752 12.295 5.600 1.00 32.99 55 ILE B C 1
ATOM 1927 O O . ILE B 1 22 ? 33.686 12.056 5.037 1.00 32.11 55 ILE B O 1
ATOM 1943 N N . TYR B 1 23 ? 35.240 13.532 5.716 1.00 33.68 56 TYR B N 1
ATOM 1944 C CA . TYR B 1 23 ? 34.399 14.706 5.408 1.00 36.98 56 TYR B CA 1
ATOM 1945 C C . TYR B 1 23 ? 33.853 14.670 3.985 1.00 39.84 56 TYR B C 1
ATOM 1946 O O . TYR B 1 23 ? 32.716 15.062 3.750 1.00 38.15 56 TYR B O 1
ATOM 1964 N N . ASP B 1 24 ? 34.659 14.207 3.037 1.00 48.89 57 ASP B N 1
ATOM 1965 C CA . ASP B 1 24 ? 34.255 14.223 1.630 1.00 48.36 57 ASP B CA 1
ATOM 1966 C C . ASP B 1 24 ? 33.413 13.014 1.240 1.00 43.00 57 ASP B C 1
ATOM 1967 O O . ASP B 1 24 ? 32.892 12.964 0.130 1.00 47.85 57 ASP B O 1
ATOM 1976 N N . GLN B 1 25 ? 33.293 12.039 2.139 1.00 40.01 58 GLN B N 1
ATOM 1977 C CA . GLN B 1 25 ? 32.540 10.816 1.849 1.00 44.07 58 GLN B CA 1
ATOM 1978 C C . GLN B 1 25 ? 31.219 10.761 2.612 1.00 39.51 58 GLN B C 1
ATOM 1979 O O . GLN B 1 25 ? 30.295 10.060 2.201 1.00 39.28 58 GLN B O 1
ATOM 1993 N N . ILE B 1 26 ? 31.131 11.479 3.727 1.00 36.06 59 ILE B N 1
ATOM 1994 C CA . ILE B 1 26 ? 29.935 11.429 4.569 1.00 35.49 59 ILE B CA 1
ATOM 1995 C C . ILE B 1 26 ? 28.784 12.183 3.903 1.00 39.68 59 ILE B C 1
ATOM 1996 O O . ILE B 1 26 ? 29.019 13.077 3.091 1.00 40.64 59 ILE B O 1
ATOM 2012 N N . PRO B 1 27 ? 27.535 11.830 4.248 1.00 39.10 60 PRO B N 1
ATOM 2013 C CA . PRO B 1 27 ? 26.395 12.597 3.733 1.00 42.19 60 PRO B CA 1
ATOM 2014 C C . PRO B 1 27 ? 26.452 14.061 4.163 1.00 42.70 60 PRO B C 1
ATOM 2015 O O . PRO B 1 27 ? 26.994 14.372 5.234 1.00 40.41 60 PRO B O 1
ATOM 2026 N N . LYS B 1 28 ? 25.892 14.941 3.337 1.00 46.06 61 LYS B N 1
ATOM 2027 C CA . LYS B 1 28 ? 25.994 16.373 3.559 1.00 47.33 61 LYS B CA 1
ATOM 2028 C C . LYS B 1 28 ? 25.434 16.754 4.918 1.00 46.93 61 LYS B C 1
ATOM 2029 O O . LYS B 1 28 ? 25.956 17.655 5.581 1.00 45.76 61 LYS B O 1
ATOM 2048 N N . CYS B 1 29 ? 24.413 16.018 5.350 1.00 46.20 62 CYS B N 1
ATOM 2049 C CA . CYS B 1 29 ? 23.706 16.324 6.587 1.00 50.58 62 CYS B CA 1
ATOM 2050 C C . CYS B 1 29 ? 24.613 16.216 7.812 1.00 42.79 62 CYS B C 1
ATOM 2051 O O . CYS B 1 29 ? 24.312 16.783 8.866 1.00 43.03 62 CYS B O 1
ATOM 2058 N N . ALA B 1 30 ? 25.712 15.485 7.671 1.00 40.16 63 ALA B N 1
ATOM 2059 C CA . ALA B 1 30 ? 26.650 15.263 8.762 1.00 37.20 63 ALA B CA 1
ATOM 2060 C C . ALA B 1 30 ? 27.879 16.165 8.683 1.00 36.67 63 ALA B C 1
ATOM 2061 O O . ALA B 1 30 ? 28.731 16.125 9.570 1.00 34.58 63 ALA B O 1
ATOM 2068 N N . GLN B 1 31 ? 28.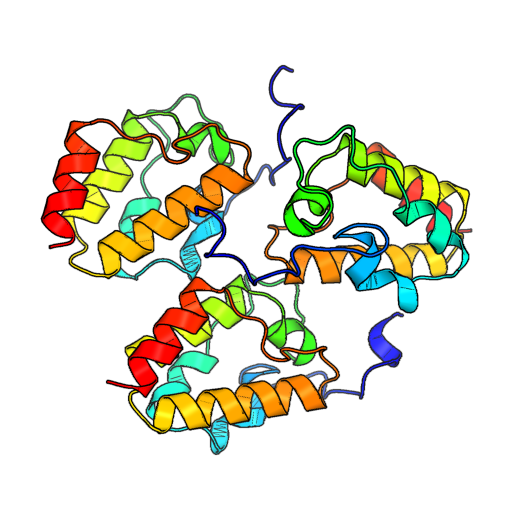023 16.923 7.618 1.00 38.87 64 GLN B N 1
ATOM 2069 C CA . GLN B 1 31 ? 29.203 17.727 7.453 1.00 43.43 64 GLN B CA 1
ATOM 2070 C C . GLN B 1 31 ? 29.474 18.653 8.634 1.00 41.57 64 GLN B C 1
ATOM 2071 O O . GLN B 1 31 ? 30.563 18.736 9.090 1.00 36.65 64 GLN B O 1
ATOM 2085 N N . GLU B 1 32 ? 28.465 19.352 9.115 1.00 46.13 65 GLU B N 1
ATOM 2086 C CA . GLU B 1 32 ? 28.654 20.245 10.217 1.00 60.61 65 GLU B CA 1
ATOM 2087 C C . GLU B 1 32 ? 28.827 19.484 11.521 1.00 50.60 65 GLU B C 1
ATOM 2088 O O . GLU B 1 32 ? 29.470 19.943 12.401 1.00 39.85 65 GLU B O 1
ATOM 2100 N N . CYS B 1 33 ? 28.219 18.322 11.619 1.00 36.99 66 CYS B N 1
ATOM 2101 C CA . CYS B 1 33 ? 28.305 17.550 12.828 1.00 35.11 66 CYS B CA 1
ATOM 2102 C C . CYS B 1 33 ? 29.751 17.182 13.207 1.00 32.43 66 CYS B C 1
ATOM 2103 O O . CYS B 1 33 ? 30.117 17.204 14.334 1.00 36.44 66 CYS B O 1
ATOM 2110 N N . VAL B 1 34 ? 30.568 16.864 12.243 1.00 31.41 67 VAL B N 1
ATOM 2111 C CA . VAL B 1 34 ? 31.912 16.414 12.534 1.00 29.17 67 VAL B CA 1
ATOM 2112 C C . VAL B 1 34 ? 32.835 17.582 12.852 1.00 29.86 67 VAL B C 1
ATOM 2113 O O . VAL B 1 34 ? 34.012 17.378 13.157 1.00 28.42 67 VAL B O 1
ATOM 2126 N N . LYS B 1 35 ? 32.317 18.801 12.758 1.00 32.38 68 LYS B N 1
ATOM 2127 C CA . LYS B 1 35 ? 33.107 19.981 13.089 1.00 34.33 68 LYS B CA 1
ATOM 2128 C C . LYS B 1 35 ? 33.052 20.281 14.583 1.00 33.80 68 LYS B C 1
ATOM 2129 O O . LYS B 1 35 ? 33.487 21.343 15.026 1.00 44.52 68 LYS B O 1
ATOM 2148 N N . GLN B 1 36 ? 32.519 19.335 15.350 1.00 39.29 69 GLN B N 1
ATOM 2149 C CA . GLN B 1 36 ? 32.503 19.426 16.807 1.00 45.53 69 GLN B CA 1
ATOM 2150 C C . GLN B 1 36 ? 33.866 19.827 17.368 1.00 36.03 69 GLN B C 1
ATOM 2151 O O . GLN B 1 36 ? 34.894 19.277 16.975 1.00 33.27 69 GLN B O 1
ATOM 2165 N N . SER B 1 37 ? 33.867 20.774 18.302 1.00 35.45 70 SER B N 1
ATOM 2166 C CA . SER B 1 37 ? 35.109 21.186 18.954 1.00 38.54 70 SER B CA 1
ATOM 2167 C C . SER B 1 37 ? 35.765 20.045 19.705 1.00 38.50 70 SER B C 1
ATOM 2168 O O . SER B 1 37 ? 35.092 19.266 20.387 1.00 33.69 70 SER B O 1
ATOM 2176 N N . THR B 1 38 ? 37.090 19.976 19.591 1.00 39.51 71 THR B N 1
ATOM 2177 C CA . THR B 1 38 ? 37.880 18.972 20.283 1.00 38.78 71 THR B CA 1
ATOM 2178 C C . THR B 1 38 ? 38.456 19.523 21.583 1.00 36.05 71 THR B C 1
ATOM 2179 O O . THR B 1 38 ? 39.196 18.823 22.272 1.00 34.63 71 THR B O 1
ATOM 2190 N N . SER B 1 39 ? 38.099 20.762 21.922 1.00 42.74 72 SER B N 1
ATOM 2191 C CA . SER B 1 39 ? 38.738 21.473 23.032 1.00 48.70 72 SER B CA 1
ATOM 2192 C C . SER B 1 39 ? 38.399 20.850 24.379 1.00 49.90 72 SER B C 1
ATOM 2193 O O . SER B 1 39 ? 39.084 21.073 25.368 1.00 48.79 72 SER B O 1
ATOM 2201 N N . SER B 1 40 ? 37.324 20.076 24.401 1.00 47.70 73 SER B N 1
ATOM 2202 C CA . SER B 1 40 ? 36.871 19.400 25.603 1.00 47.85 73 SER B CA 1
ATOM 2203 C C . SER B 1 40 ? 37.468 17.992 25.737 1.00 45.60 73 SER B C 1
ATOM 2204 O O . SER B 1 40 ? 37.014 17.190 26.560 1.00 49.53 73 SER B O 1
ATOM 2212 N N . THR B 1 41 ? 38.461 17.682 24.908 1.00 36.94 74 THR B N 1
ATOM 2213 C CA . THR B 1 41 ? 39.128 16.386 24.957 1.00 30.79 74 THR B CA 1
ATOM 2214 C C . THR B 1 41 ? 40.607 16.522 25.312 1.00 31.96 74 THR B C 1
ATOM 2215 O O . THR B 1 41 ? 41.193 17.597 25.172 1.00 32.98 74 THR B O 1
ATOM 2226 N N . PRO B 1 42 ? 41.228 15.417 25.742 1.00 35.95 75 PRO B N 1
ATOM 2227 C CA . PRO B 1 42 ? 42.685 15.414 25.910 1.00 39.05 75 PRO B CA 1
ATOM 2228 C C . PRO B 1 42 ? 43.400 15.118 24.596 1.00 36.40 75 PRO B C 1
ATOM 2229 O O . PRO B 1 42 ? 44.606 14.875 24.588 1.00 35.95 75 PRO B O 1
ATOM 2240 N N . CYS B 1 43 ? 42.656 15.162 23.493 1.00 25.50 76 CYS B N 1
ATOM 2241 C CA . CYS B 1 43 ? 43.182 14.774 22.192 1.00 23.78 76 CYS B CA 1
ATOM 2242 C C . CYS B 1 43 ? 43.887 15.909 21.483 1.00 24.66 76 CYS B C 1
ATOM 2243 O O . CYS B 1 43 ? 43.375 17.026 21.458 1.00 28.04 76 CYS B O 1
ATOM 2250 N N . PRO B 1 44 ? 45.061 15.635 20.887 1.00 26.77 77 PRO B N 1
ATOM 2251 C CA . PRO B 1 44 ? 45.508 16.562 19.847 1.00 25.19 77 PRO B CA 1
ATOM 2252 C C . PRO B 1 44 ? 44.410 16.668 18.794 1.00 29.71 77 PRO B C 1
ATOM 2253 O O . PRO B 1 44 ? 43.779 15.649 18.506 1.00 27.26 77 PRO B O 1
ATOM 2264 N N . TYR B 1 45 ? 44.160 17.853 18.250 1.00 31.16 78 TYR B N 1
ATOM 2265 C CA . TYR B 1 45 ? 42.984 18.032 17.398 1.00 37.40 78 TYR B CA 1
ATOM 2266 C C . TYR B 1 45 ? 43.085 17.202 16.130 1.00 29.64 78 TYR B C 1
ATOM 2267 O O . TYR B 1 45 ? 42.070 16.884 15.520 1.00 31.60 78 TYR B O 1
ATOM 2285 N N . TRP B 1 46 ? 44.307 16.809 15.772 1.00 27.07 79 TRP B N 1
ATOM 2286 C CA . TRP B 1 46 ? 44.560 16.034 14.556 1.00 24.26 79 TRP B CA 1
ATOM 2287 C C . TRP B 1 46 ? 44.540 14.522 14.778 1.00 23.06 79 TRP B C 1
ATOM 2288 O O . TRP B 1 46 ? 44.707 13.740 13.839 1.00 23.09 79 TRP B O 1
ATOM 2309 N N . ASP B 1 47 ? 44.342 14.113 16.021 1.00 21.40 80 ASP B N 1
ATOM 2310 C CA . ASP B 1 47 ? 44.475 12.717 16.415 1.00 21.69 80 ASP B CA 1
ATOM 2311 C C . ASP B 1 47 ? 43.191 11.907 16.256 1.00 19.10 80 ASP B C 1
ATOM 2312 O O . ASP B 1 47 ? 42.371 11.832 17.181 1.00 19.52 80 ASP B O 1
ATOM 2321 N N . THR B 1 48 ? 43.053 11.262 15.106 1.00 21.09 81 THR B N 1
ATOM 2322 C CA . THR B 1 48 ? 41.892 10.434 14.778 1.00 21.10 81 THR B CA 1
ATOM 2323 C C . THR B 1 48 ? 41.540 9.380 15.841 1.00 21.88 81 THR B C 1
ATOM 2324 O O . THR B 1 48 ? 40.405 9.300 16.301 1.00 17.83 81 THR B O 1
ATOM 2335 N N . GLY B 1 49 ? 42.518 8.557 16.194 1.00 17.48 82 GLY B N 1
ATOM 2336 C CA . GLY B 1 49 ? 42.328 7.491 17.152 1.00 17.25 82 GLY B CA 1
ATOM 2337 C C . GLY B 1 49 ? 41.794 7.989 18.484 1.00 17.43 82 GLY B C 1
ATOM 2338 O O . GLY B 1 49 ? 40.863 7.420 19.042 1.00 18.70 82 GLY B O 1
ATOM 2342 N N . CYS B 1 50 ? 42.390 9.050 18.996 1.00 21.60 83 CYS B N 1
ATOM 2343 C CA . CYS B 1 50 ? 41.951 9.614 20.258 1.00 21.58 83 CYS B CA 1
ATOM 2344 C C . CYS B 1 50 ? 40.524 10.127 20.128 1.00 20.49 83 CYS B C 1
ATOM 2345 O O . CYS B 1 50 ? 39.706 9.930 21.028 1.00 21.40 83 CYS B O 1
ATOM 2352 N N . LEU B 1 51 ? 40.211 10.761 19.008 1.00 18.90 84 LEU B N 1
ATOM 2353 C CA . LEU B 1 51 ? 38.869 11.329 18.824 1.00 19.17 84 LEU B CA 1
ATOM 2354 C C . LEU B 1 51 ? 37.836 10.246 18.555 1.00 19.10 84 LEU B C 1
ATOM 2355 O O . LEU B 1 51 ? 36.639 10.510 18.580 1.00 28.92 84 LEU B O 1
ATOM 2371 N N . CYS B 1 52 ? 38.298 9.027 18.307 1.00 18.15 85 CYS B N 1
ATOM 2372 C CA . CYS B 1 52 ? 37.394 7.896 18.164 1.00 18.27 85 CYS B CA 1
ATOM 2373 C C . CYS B 1 52 ? 36.951 7.258 19.487 1.00 21.40 85 CYS B C 1
ATOM 2374 O O . CYS B 1 52 ? 35.983 6.482 19.502 1.00 20.01 85 CYS B O 1
ATOM 2381 N N . VAL B 1 53 ? 37.651 7.562 20.579 1.00 20.48 86 VAL B N 1
ATOM 2382 C CA . VAL B 1 53 ? 37.416 6.860 21.848 1.00 22.28 86 VAL B CA 1
ATOM 2383 C C . VAL B 1 53 ? 37.032 7.767 23.024 1.00 22.37 86 VAL B C 1
ATOM 2384 O O . VAL B 1 53 ? 36.710 7.274 24.100 1.00 24.28 86 VAL B O 1
ATOM 2397 N N . ILE B 1 54 ? 37.070 9.078 22.845 1.00 22.18 87 ILE B N 1
ATOM 2398 C CA . ILE B 1 54 ? 36.701 9.986 23.949 1.00 24.14 87 ILE B CA 1
ATOM 2399 C C . ILE B 1 54 ? 35.201 10.245 23.906 1.00 25.41 87 ILE B C 1
ATOM 2400 O O . ILE B 1 54 ? 34.707 10.894 22.983 1.00 28.15 87 ILE B O 1
ATOM 2416 N N . PRO B 1 55 ? 34.453 9.727 24.895 1.00 36.31 88 PRO B N 1
ATOM 2417 C CA . PRO B 1 55 ? 32.993 9.740 24.731 1.00 40.30 88 PRO B CA 1
ATOM 2418 C C . PRO B 1 55 ? 32.328 11.118 24.700 1.00 36.46 88 PRO B C 1
ATOM 2419 O O . PRO B 1 55 ? 31.297 11.226 24.048 1.00 32.91 88 PRO B O 1
ATOM 2430 N N . ASN B 1 56 ? 32.869 12.151 25.340 1.00 40.08 89 ASN B N 1
ATOM 2431 C CA . ASN B 1 56 ? 32.198 13.447 25.233 1.00 40.87 89 ASN B CA 1
ATOM 2432 C C . ASN B 1 56 ? 32.298 13.989 23.803 1.00 34.21 89 ASN B C 1
ATOM 2433 O O . ASN B 1 56 ? 31.406 14.697 23.349 1.00 40.30 89 ASN B O 1
ATOM 2444 N N . PHE B 1 57 ? 33.349 13.621 23.072 1.00 29.74 90 PHE B N 1
ATOM 2445 C CA . PHE B 1 57 ? 33.462 14.019 21.668 1.00 28.55 90 PHE B CA 1
ATOM 2446 C C . PHE B 1 57 ? 32.648 13.137 20.734 1.00 27.28 90 PHE B C 1
ATOM 2447 O O . PHE B 1 57 ? 31.854 13.634 19.930 1.00 27.45 90 PHE B O 1
ATOM 2464 N N . THR B 1 58 ? 32.865 11.827 20.810 1.00 29.60 91 THR B N 1
ATOM 2465 C CA . THR B 1 58 ? 32.154 10.909 19.927 1.00 31.85 91 THR B CA 1
ATOM 2466 C C . THR B 1 58 ? 30.655 11.002 20.202 1.00 27.59 91 THR B C 1
ATOM 2467 O O . THR B 1 58 ? 29.826 10.876 19.295 1.00 27.65 91 THR B O 1
ATOM 2478 N N . GLY B 1 59 ? 30.315 11.232 21.464 1.00 28.79 92 GLY B N 1
ATOM 2479 C CA . GLY B 1 59 ? 28.928 11.278 21.879 1.00 30.50 92 GLY B CA 1
ATOM 2480 C C . GLY B 1 59 ? 28.226 12.481 21.308 1.00 36.15 92 GLY B C 1
ATOM 2481 O O . GLY B 1 59 ? 27.079 12.392 20.868 1.00 37.31 92 GLY B O 1
ATOM 2485 N N . ALA B 1 60 ? 28.937 13.604 21.288 1.00 31.12 93 ALA B N 1
ATOM 2486 C CA . ALA B 1 60 ? 28.416 14.839 20.725 1.00 31.92 93 ALA B CA 1
ATOM 2487 C C . ALA B 1 60 ? 28.222 14.700 19.227 1.00 30.78 93 ALA B C 1
ATOM 2488 O O . ALA B 1 60 ? 27.185 15.099 18.702 1.00 31.80 93 ALA B O 1
ATOM 2495 N N . VAL B 1 61 ? 29.208 14.116 18.543 1.00 28.79 94 VAL B N 1
ATOM 2496 C CA . VAL B 1 61 ? 29.115 13.920 17.098 1.00 27.95 94 VAL B CA 1
ATOM 2497 C C . VAL B 1 61 ? 27.910 13.032 16.760 1.00 28.40 94 VAL B C 1
ATOM 2498 O O . VAL B 1 61 ? 27.164 13.329 15.830 1.00 29.55 94 VAL B O 1
ATOM 2511 N N . GLY B 1 62 ? 27.724 11.946 17.504 1.00 28.40 95 GLY B N 1
ATOM 2512 C CA . GLY B 1 62 ? 26.604 11.045 17.278 1.00 29.35 95 GLY B CA 1
ATOM 2513 C C . GLY B 1 62 ? 25.226 11.655 17.510 1.00 31.43 95 GLY B C 1
ATOM 2514 O O . GLY B 1 62 ? 24.316 11.451 16.714 1.00 32.37 95 GLY B O 1
ATOM 2518 N N . ASN B 1 63 ? 25.068 12.400 18.600 1.00 38.19 96 ASN B N 1
ATOM 2519 C CA . ASN B 1 63 ? 23.816 13.087 18.870 1.00 35.41 96 ASN B CA 1
ATOM 2520 C C . ASN B 1 63 ? 23.464 14.023 17.736 1.00 44.35 96 ASN B C 1
ATOM 2521 O O . ASN B 1 63 ? 22.308 14.126 17.342 1.00 40.76 96 ASN B O 1
ATOM 2532 N N . CYS B 1 64 ? 24.471 14.703 17.207 1.00 33.78 97 CYS B N 1
ATOM 2533 C CA . CYS B 1 64 ? 24.252 15.615 16.103 1.00 34.31 97 CYS B CA 1
ATOM 2534 C C . CYS B 1 64 ? 23.802 14.872 14.839 1.00 42.02 97 CYS B C 1
ATOM 2535 O O . CYS B 1 64 ? 22.877 15.312 14.144 1.00 35.63 97 CYS B O 1
ATOM 2542 N N . VAL B 1 65 ? 24.457 13.751 14.539 1.00 32.42 98 VAL B N 1
ATOM 2543 C CA . VAL B 1 65 ? 24.091 12.962 13.359 1.00 32.53 98 VAL B CA 1
ATOM 2544 C C . VAL B 1 65 ? 22.664 12.443 13.514 1.00 34.59 98 VAL B C 1
ATOM 2545 O O . VAL B 1 65 ? 21.884 12.513 12.571 1.00 35.98 98 VAL B O 1
ATOM 2558 N N . ALA B 1 66 ? 22.309 11.982 14.712 1.00 35.19 99 ALA B N 1
ATOM 2559 C CA . ALA B 1 66 ? 20.950 11.510 14.973 1.00 40.58 99 ALA B CA 1
ATOM 2560 C C . ALA B 1 66 ? 19.909 12.617 14.742 1.00 45.60 99 ALA B C 1
ATOM 2561 O O . ALA B 1 66 ? 18.764 12.332 14.404 1.00 41.93 99 ALA B O 1
ATOM 2568 N N . SER B 1 67 ? 20.312 13.874 14.898 1.00 39.30 100 SER B N 1
ATOM 2569 C CA . SER B 1 67 ? 19.400 14.983 14.682 1.00 41.49 100 SER B CA 1
ATOM 2570 C C . SER B 1 67 ? 19.360 15.425 13.225 1.00 41.69 100 SER B C 1
ATOM 2571 O O . SER B 1 67 ? 18.279 15.700 12.697 1.00 43.99 100 SER B O 1
ATOM 2579 N N . LYS B 1 68 ? 20.514 15.459 12.563 1.00 39.61 101 LYS B N 1
ATOM 2580 C CA . LYS B 1 68 ? 20.604 16.047 11.220 1.00 40.05 101 LYS B CA 1
ATOM 2581 C C . LYS B 1 68 ? 20.445 15.050 10.068 1.00 40.10 101 LYS B C 1
ATOM 2582 O O . LYS B 1 68 ? 20.164 15.458 8.950 1.00 41.35 101 LYS B O 1
ATOM 2601 N N . CYS B 1 69 ? 20.602 13.777 10.317 1.00 39.13 102 CYS B N 1
ATOM 2602 C CA . CYS B 1 69 ? 20.522 12.791 9.265 1.00 39.49 102 CYS B CA 1
ATOM 2603 C C . CYS B 1 69 ? 19.419 11.785 9.504 1.00 41.48 102 CYS B C 1
ATOM 2604 O O . CYS B 1 69 ? 19.069 11.489 10.619 1.00 41.75 102 CYS B O 1
ATOM 2611 N N . ARG B 1 70 ? 18.884 11.265 8.415 1.00 43.32 103 ARG B N 1
ATOM 2612 C CA . ARG B 1 70 ? 17.850 10.269 8.452 1.00 45.74 103 ARG B CA 1
ATOM 2613 C C . ARG B 1 70 ? 18.133 9.079 7.549 1.00 46.12 103 ARG B C 1
ATOM 2614 O O . ARG B 1 70 ? 18.817 9.218 6.568 1.00 45.22 103 ARG B O 1
ATOM 2635 N N . GLY B 1 71 ? 17.589 7.924 7.901 1.00 43.21 104 GLY B N 1
ATOM 2636 C CA . GLY B 1 71 ? 17.650 6.765 7.036 1.00 46.31 104 GLY B CA 1
ATOM 2637 C C . GLY B 1 71 ? 19.049 6.292 6.715 1.00 42.07 104 GLY B C 1
ATOM 2638 O O . GLY B 1 71 ? 19.919 6.183 7.584 1.00 40.07 104 GLY B O 1
ATOM 2642 N N . ALA B 1 72 ? 19.246 5.985 5.440 1.00 43.26 105 ALA B N 1
ATOM 2643 C CA . ALA B 1 72 ? 20.502 5.439 4.955 1.00 42.77 105 ALA B CA 1
ATOM 2644 C C . ALA B 1 72 ? 21.674 6.385 5.192 1.00 39.46 105 ALA B C 1
ATOM 2645 O O . ALA B 1 72 ? 22.805 5.931 5.288 1.00 42.08 105 ALA B O 1
ATOM 2652 N N . ASP B 1 73 ? 21.424 7.691 5.277 1.00 39.07 106 ASP B N 1
ATOM 2653 C CA . ASP B 1 73 ? 22.511 8.633 5.576 1.00 40.61 106 ASP B CA 1
ATOM 2654 C C . ASP B 1 73 ? 23.151 8.318 6.935 1.00 34.96 106 ASP B C 1
ATOM 2655 O O . ASP B 1 73 ? 24.374 8.418 7.105 1.00 33.19 106 ASP B O 1
ATOM 2664 N N . VAL B 1 74 ? 22.312 7.960 7.905 1.00 35.48 107 VAL B N 1
ATOM 2665 C CA . VAL B 1 74 ? 22.795 7.618 9.246 1.00 34.04 107 VAL B CA 1
ATOM 2666 C C . VAL B 1 74 ? 23.664 6.362 9.221 1.00 33.32 107 VAL B C 1
ATOM 2667 O O . VAL B 1 74 ? 24.769 6.362 9.764 1.00 33.59 107 VAL B O 1
ATOM 2680 N N . THR B 1 75 ? 23.161 5.296 8.603 1.00 37.93 108 THR B N 1
ATOM 2681 C CA . THR B 1 75 ? 23.893 4.027 8.502 1.00 34.87 108 THR B CA 1
ATOM 2682 C C . THR B 1 75 ? 25.223 4.210 7.789 1.00 33.57 108 THR B C 1
ATOM 2683 O O . THR B 1 75 ? 26.262 3.745 8.257 1.00 42.50 108 THR B O 1
ATOM 2694 N N . ASN B 1 76 ? 25.195 4.929 6.674 1.00 36.87 109 ASN B N 1
ATOM 2695 C CA . ASN B 1 76 ? 26.411 5.205 5.922 1.00 33.39 109 ASN B CA 1
ATOM 2696 C C . ASN B 1 76 ? 27.394 6.048 6.728 1.00 34.34 109 ASN B C 1
ATOM 2697 O O . ASN B 1 76 ? 28.600 5.776 6.727 1.00 30.02 109 ASN B O 1
ATOM 2708 N N . PHE B 1 77 ? 26.894 7.046 7.454 1.00 30.35 110 PHE B N 1
ATOM 2709 C CA . PHE B 1 77 ? 27.788 7.832 8.287 1.00 28.40 110 PHE B CA 1
ATOM 2710 C C . PHE B 1 77 ? 28.516 6.934 9.283 1.00 30.27 110 PHE B C 1
ATOM 2711 O O . PHE B 1 77 ? 29.733 7.026 9.461 1.00 27.36 110 PHE B O 1
ATOM 2728 N N . ARG B 1 78 ? 27.760 6.070 9.942 1.00 29.15 111 ARG B N 1
ATOM 2729 C CA . ARG B 1 78 ? 28.328 5.248 10.999 1.00 31.05 111 ARG B CA 1
ATOM 2730 C C . ARG B 1 78 ? 29.378 4.268 10.478 1.00 39.31 111 ARG B C 1
ATOM 2731 O O . ARG B 1 78 ? 30.410 4.044 11.120 1.00 27.05 111 ARG B O 1
ATOM 2752 N N . LYS B 1 79 ? 29.121 3.709 9.303 1.00 28.49 112 LYS B N 1
ATOM 2753 C CA . LYS B 1 79 ? 30.054 2.795 8.664 1.00 28.90 112 LYS B CA 1
ATOM 2754 C C . LYS B 1 79 ? 31.355 3.492 8.337 1.00 27.54 112 LYS B C 1
ATOM 2755 O O . LYS B 1 79 ? 32.437 2.911 8.459 1.00 27.13 112 LYS B O 1
ATOM 2774 N N . LEU B 1 80 ? 31.242 4.738 7.897 1.00 27.14 113 LEU B N 1
ATOM 2775 C CA . LEU B 1 80 ? 32.412 5.534 7.596 1.00 26.12 113 LEU B CA 1
ATOM 2776 C C . LEU B 1 80 ? 33.178 5.885 8.877 1.00 24.17 113 LEU B C 1
ATOM 2777 O O . LEU B 1 80 ? 34.397 5.868 8.900 1.00 28.78 113 LEU B O 1
ATOM 2793 N N . ALA B 1 81 ? 32.458 6.221 9.938 1.00 23.59 114 ALA B N 1
ATOM 2794 C CA . ALA B 1 81 ? 33.094 6.516 11.217 1.00 22.08 114 ALA B CA 1
ATOM 2795 C C . ALA B 1 81 ? 33.878 5.310 11.730 1.00 27.95 114 ALA B C 1
ATOM 2796 O O . ALA B 1 81 ? 35.050 5.430 12.136 1.00 22.73 114 ALA B O 1
ATOM 2803 N N . VAL B 1 82 ? 33.221 4.155 11.704 1.00 23.77 115 VAL B N 1
ATOM 2804 C CA . VAL B 1 82 ? 33.813 2.907 12.155 1.00 27.38 115 VAL B CA 1
ATOM 2805 C C . VAL B 1 82 ? 35.031 2.573 11.323 1.00 26.61 115 VAL B C 1
ATOM 2806 O O . VAL B 1 82 ? 36.080 2.241 11.863 1.00 24.37 115 VAL B O 1
ATOM 2819 N N . GLY B 1 83 ? 34.905 2.693 10.006 1.00 28.34 116 GLY B N 1
ATOM 2820 C CA . GLY B 1 83 ? 36.007 2.378 9.117 1.00 29.70 116 GLY B CA 1
ATOM 2821 C C . GLY B 1 83 ? 37.236 3.235 9.380 1.00 26.08 116 GLY B C 1
ATOM 2822 O O . GLY B 1 83 ? 38.348 2.730 9.403 1.00 24.16 116 GLY B O 1
ATOM 2826 N N . ALA B 1 84 ? 37.038 4.533 9.570 1.00 26.40 117 ALA B N 1
ATOM 2827 C CA . ALA B 1 84 ? 38.148 5.434 9.824 1.00 29.67 117 ALA B CA 1
ATOM 2828 C C . ALA B 1 84 ? 38.803 5.141 11.165 1.00 32.81 117 ALA B C 1
ATOM 2829 O O . ALA B 1 84 ? 40.026 5.158 11.293 1.00 25.58 117 ALA B O 1
ATOM 2836 N N . CYS B 1 85 ? 37.985 4.889 12.174 1.00 20.89 118 CYS B N 1
ATOM 2837 C CA . CYS B 1 85 ? 38.518 4.650 13.495 1.00 18.82 118 CYS B CA 1
ATOM 2838 C C . CYS B 1 85 ? 39.258 3.338 13.530 1.00 21.91 118 CYS B C 1
ATOM 2839 O O . CYS B 1 85 ? 40.330 3.233 14.132 1.00 23.71 118 CYS B O 1
ATOM 2846 N N . ALA B 1 86 ? 38.708 2.340 12.854 1.00 21.24 119 ALA B N 1
ATOM 2847 C CA . ALA B 1 86 ? 39.373 1.048 12.768 1.00 22.14 119 ALA B CA 1
ATOM 2848 C C . ALA B 1 86 ? 40.715 1.191 12.061 1.00 28.37 119 ALA B C 1
ATOM 2849 O O . ALA B 1 86 ? 41.722 0.617 12.487 1.00 23.77 119 ALA B O 1
ATOM 2856 N N . ALA B 1 87 ? 40.744 1.958 10.979 1.00 22.93 120 ALA B N 1
ATOM 2857 C CA . ALA B 1 87 ? 41.996 2.111 10.239 1.00 22.82 120 ALA B CA 1
ATOM 2858 C C . ALA B 1 87 ? 43.039 2.873 11.061 1.00 21.87 120 ALA B C 1
ATOM 2859 O O . ALA B 1 87 ? 44.241 2.724 10.851 1.00 23.95 120 ALA B O 1
ATOM 2866 N N . ALA B 1 88 ? 42.583 3.689 11.990 1.00 19.79 121 ALA B N 1
ATOM 2867 C CA . ALA B 1 88 ? 43.497 4.435 12.831 1.00 18.57 121 ALA B CA 1
ATOM 2868 C C . ALA B 1 88 ? 44.118 3.546 13.909 1.00 21.76 121 ALA B C 1
ATOM 2869 O O . ALA B 1 88 ? 45.128 3.918 14.505 1.00 21.00 121 ALA B O 1
ATOM 2876 N N . GLY B 1 89 ? 43.540 2.366 14.119 1.00 19.37 122 GLY B N 1
ATOM 2877 C CA . GLY B 1 89 ? 44.087 1.383 15.044 1.00 20.08 122 GLY B CA 1
ATOM 2878 C C . GLY B 1 89 ? 43.307 1.216 16.340 1.00 23.77 122 GLY B C 1
ATOM 2879 O O . GLY B 1 89 ? 43.778 0.569 17.281 1.00 19.82 122 GLY B O 1
ATOM 2883 N N . VAL B 1 90 ? 42.105 1.776 16.392 1.00 19.00 123 VAL B N 1
ATOM 2884 C CA . VAL B 1 90 ? 41.265 1.667 17.588 1.00 19.03 123 VAL B CA 1
ATOM 2885 C C . VAL B 1 90 ? 40.752 0.242 17.740 1.00 24.28 123 VAL B C 1
ATOM 2886 O O . VAL B 1 90 ? 40.585 -0.470 16.760 1.00 21.79 123 VAL B O 1
ATOM 2899 N N . TRP B 1 91 ? 40.530 -0.174 18.981 1.00 21.23 124 TRP B N 1
ATOM 2900 C CA . TRP B 1 91 ? 39.941 -1.475 19.268 1.00 23.16 124 TRP B CA 1
ATOM 2901 C C . TRP B 1 91 ? 38.428 -1.487 18.989 1.00 23.88 124 TRP B C 1
ATOM 2902 O O . TRP B 1 91 ? 37.801 -0.443 18.910 1.00 22.87 124 TRP B O 1
ATOM 2923 N N . ASP B 1 92 ? 37.877 -2.682 18.805 1.00 28.29 125 ASP B N 1
ATOM 2924 C CA . ASP B 1 92 ? 36.436 -2.922 18.678 1.00 31.95 125 ASP B CA 1
ATOM 2925 C C . ASP B 1 92 ? 35.664 -2.248 19.810 1.00 35.55 125 ASP B C 1
ATOM 2926 O O . ASP B 1 92 ? 36.007 -2.422 20.963 1.00 40.52 125 ASP B O 1
ATOM 2935 N N . PRO B 1 93 ? 34.587 -1.510 19.503 1.00 32.52 126 PRO B N 1
ATOM 2936 C CA . PRO B 1 93 ? 33.830 -1.280 18.262 1.00 34.33 126 PRO B CA 1
ATOM 2937 C C . PRO B 1 93 ? 34.284 -0.093 17.396 1.00 35.26 126 PRO B C 1
ATOM 2938 O O . PRO B 1 93 ? 33.495 0.315 16.535 1.00 25.43 126 PRO B O 1
ATOM 2949 N N . TYR B 1 94 ? 35.503 0.413 17.617 1.00 23.26 127 TYR B N 1
ATOM 2950 C CA . TYR B 1 94 ? 36.212 1.325 16.707 1.00 21.81 127 TYR B CA 1
ATOM 2951 C C . TYR B 1 94 ? 35.737 2.763 16.835 1.00 20.73 127 TYR B C 1
ATOM 2952 O O . TYR B 1 94 ? 36.499 3.622 17.301 1.00 20.11 127 TYR B O 1
ATOM 2970 N N . TRP B 1 95 ? 34.494 3.045 16.462 1.00 25.35 128 TRP B N 1
ATOM 2971 C CA . TRP B 1 95 ? 33.913 4.346 16.757 1.00 20.86 128 TRP B CA 1
ATOM 2972 C C . TRP B 1 95 ? 33.080 4.177 18.011 1.00 22.10 128 TRP B C 1
ATOM 2973 O O . TRP B 1 95 ? 31.968 3.666 17.971 1.00 24.41 128 TRP B O 1
ATOM 2994 N N . ILE B 1 96 ? 33.649 4.596 19.134 1.00 21.41 129 ILE B N 1
ATOM 2995 C CA . ILE B 1 96 ? 33.122 4.227 20.441 1.00 27.46 129 ILE B CA 1
ATOM 2996 C C . ILE B 1 96 ? 32.206 5.324 20.999 1.00 25.63 129 ILE B C 1
ATOM 2997 O O . ILE B 1 96 ? 32.672 6.394 21.374 1.00 27.02 129 ILE B O 1
ATOM 3013 N N . ILE B 1 97 ? 30.902 5.059 20.989 1.00 28.26 130 ILE B N 1
ATOM 3014 C CA . ILE B 1 97 ? 29.897 6.017 21.437 1.00 30.28 130 ILE B CA 1
ATOM 3015 C C . ILE B 1 97 ? 29.068 5.460 22.589 1.00 33.25 130 ILE B C 1
ATOM 3016 O O . ILE B 1 97 ? 28.935 4.244 22.722 1.00 41.35 130 ILE B O 1
ATOM 3032 N N . PRO B 1 98 ? 28.492 6.343 23.420 1.00 30.57 131 PRO B N 1
ATOM 3033 C CA . PRO B 1 98 ? 27.592 5.867 24.480 1.00 36.38 131 PRO B CA 1
ATOM 3034 C C . PRO B 1 98 ? 26.378 5.119 23.948 1.00 36.12 131 PRO B C 1
ATOM 3035 O O . PRO B 1 98 ? 25.925 5.363 22.826 1.00 36.08 131 PRO B O 1
ATOM 3046 N N . ALA B 1 99 ? 25.849 4.213 24.762 1.00 49.33 132 ALA B N 1
ATOM 3047 C CA . ALA B 1 99 ? 24.726 3.387 24.351 1.00 46.48 132 ALA B CA 1
ATOM 3048 C C . ALA B 1 99 ? 23.496 4.224 23.989 1.00 52.11 132 ALA B C 1
ATOM 3049 O O . ALA B 1 99 ? 22.757 3.883 23.062 1.00 51.20 132 ALA B O 1
ATOM 3056 N N . SER B 1 100 ? 23.267 5.306 24.729 1.00 47.80 133 SER B N 1
ATOM 3057 C CA . SER B 1 100 ? 22.107 6.156 24.475 1.00 47.00 133 SER B CA 1
ATOM 3058 C C . SER B 1 100 ? 22.191 6.790 23.095 1.00 50.98 133 SER B C 1
ATOM 3059 O O . SER B 1 100 ? 21.181 6.921 22.383 1.00 44.86 133 SER B O 1
ATOM 3067 N N . VAL B 1 101 ? 23.414 7.165 22.729 1.00 50.43 134 VAL B N 1
ATOM 3068 C CA . VAL B 1 101 ? 23.684 7.822 21.463 1.00 43.87 134 VAL B CA 1
ATOM 3069 C C . VAL B 1 101 ? 23.503 6.804 20.360 1.00 45.08 134 VAL B C 1
ATOM 3070 O O . VAL B 1 101 ? 22.939 7.098 19.299 1.00 44.65 134 VAL B O 1
ATOM 3083 N N . SER B 1 102 ? 23.975 5.594 20.625 1.00 36.19 135 SER B N 1
ATOM 3084 C CA . SER B 1 102 ? 23.783 4.500 19.700 1.00 42.05 135 SER B CA 1
ATOM 3085 C C . SER B 1 102 ? 22.293 4.296 19.396 1.00 42.13 135 SER B C 1
ATOM 3086 O O . SER B 1 102 ? 21.886 4.130 18.238 1.00 43.89 135 SER B O 1
ATOM 3094 N N . SER B 1 103 ? 21.480 4.329 20.444 1.00 53.47 136 SER B N 1
ATOM 3095 C CA . SER B 1 103 ? 20.041 4.125 20.306 1.00 57.54 136 SER B CA 1
ATOM 3096 C C . SER B 1 103 ? 19.365 5.221 19.484 1.00 48.88 136 SER B C 1
ATOM 3097 O O . SER B 1 103 ? 18.471 4.941 18.690 1.00 53.33 136 SER B O 1
ATOM 3105 N N . ALA B 1 104 ? 19.771 6.465 19.692 1.00 40.67 137 ALA B N 1
ATOM 3106 C CA . ALA B 1 104 ? 19.225 7.572 18.915 1.00 49.50 137 ALA B CA 1
ATOM 3107 C C . ALA B 1 104 ? 19.557 7.415 17.434 1.00 42.74 137 ALA B C 1
ATOM 3108 O O . ALA B 1 104 ? 18.714 7.664 16.573 1.00 45.42 137 ALA B O 1
ATOM 3115 N N . LEU B 1 105 ? 20.779 6.982 17.146 1.00 37.03 138 LEU B N 1
ATOM 3116 C CA . LEU B 1 105 ? 21.211 6.769 15.773 1.00 35.87 138 LEU B CA 1
ATOM 3117 C C . LEU B 1 105 ? 20.425 5.612 15.164 1.00 44.34 138 LEU B C 1
ATOM 3118 O O . LEU B 1 105 ? 20.056 5.664 13.990 1.00 44.32 138 LEU B O 1
ATOM 3134 N N . ASP B 1 106 ? 20.192 4.562 15.949 1.00 38.95 139 ASP B N 1
ATOM 3135 C CA . ASP B 1 106 ? 19.360 3.457 15.495 1.00 48.50 139 ASP B CA 1
ATOM 3136 C C . ASP B 1 106 ? 18.011 3.987 15.005 1.00 48.94 139 ASP B C 1
ATOM 3137 O O . ASP B 1 106 ? 17.555 3.664 13.909 1.00 45.05 139 ASP B O 1
ATOM 3146 N N . ALA B 1 107 ? 17.384 4.811 15.833 1.00 46.71 140 ALA B N 1
ATOM 3147 C CA . ALA B 1 107 ? 16.076 5.356 15.524 1.00 48.75 140 ALA B CA 1
ATOM 3148 C C . ALA B 1 107 ? 16.116 6.270 14.294 1.00 51.57 140 ALA B C 1
ATOM 3149 O O . ALA B 1 107 ? 15.252 6.174 13.422 1.00 53.82 140 ALA B O 1
ATOM 3156 N N . ALA B 1 108 ? 17.108 7.157 14.222 1.00 43.20 141 ALA B N 1
ATOM 3157 C CA . ALA B 1 108 ? 17.205 8.092 13.097 1.00 42.57 141 ALA B CA 1
ATOM 3158 C C . ALA B 1 108 ? 17.340 7.326 11.788 1.00 42.57 141 ALA B C 1
ATOM 3159 O O . ALA B 1 108 ? 16.884 7.772 10.735 1.00 43.48 141 ALA B O 1
ATOM 3166 N N . ALA B 1 109 ? 17.950 6.151 11.883 1.00 42.06 142 ALA B N 1
ATOM 3167 C CA . ALA B 1 109 ? 18.226 5.307 10.723 1.00 48.20 142 ALA B CA 1
ATOM 3168 C C . ALA B 1 109 ? 16.969 4.633 10.185 1.00 45.66 142 ALA B C 1
ATOM 3169 O O . ALA B 1 109 ? 16.960 4.202 9.040 1.00 46.16 142 ALA B O 1
ATOM 3176 N N . THR B 1 110 ? 15.910 4.550 10.990 1.00 59.12 143 THR B N 1
ATOM 3177 C CA . THR B 1 110 ? 14.694 3.856 10.551 1.00 67.55 143 THR B CA 1
ATOM 3178 C C . THR B 1 110 ? 13.677 4.771 9.868 1.00 69.66 143 THR B C 1
ATOM 3179 O O . THR B 1 110 ? 12.761 4.282 9.202 1.00 63.49 143 THR B O 1
ATOM 3190 N N . ALA B 1 111 ? 13.861 6.084 10.008 1.00 69.06 144 ALA B N 1
ATOM 3191 C CA . ALA B 1 111 ? 12.977 7.077 9.393 1.00 77.35 144 ALA B CA 1
ATOM 3192 C C . ALA B 1 111 ? 12.796 6.833 7.896 1.00 85.06 144 ALA B C 1
ATOM 3193 O O . ALA B 1 111 ? 13.740 6.985 7.114 1.00 83.57 144 ALA B O 1
ATOM 3200 N N . ASN C 1 1 ? 30.441 6.095 38.152 1.00 41.59 34 ASN C N 1
ATOM 3201 C CA . ASN C 1 1 ? 31.655 5.574 38.779 1.00 45.86 34 ASN C CA 1
ATOM 3202 C C . ASN C 1 1 ? 32.888 6.347 38.279 1.00 38.14 34 ASN C C 1
ATOM 3203 O O . ASN C 1 1 ? 32.832 7.028 37.262 1.00 39.17 34 ASN C O 1
ATOM 3213 N N . PRO C 1 2 ? 33.992 6.303 39.034 1.00 33.37 35 PRO C N 1
ATOM 3214 C CA . PRO C 1 2 ? 35.118 7.168 38.675 1.00 34.72 35 PRO C CA 1
ATOM 3215 C C . PRO C 1 2 ? 35.819 6.780 37.367 1.00 34.24 35 PRO C C 1
ATOM 3216 O O . PRO C 1 2 ? 36.706 7.510 36.928 1.00 38.32 35 PRO C O 1
ATOM 3227 N N . TYR C 1 3 ? 35.464 5.644 36.775 1.00 34.43 36 TYR C N 1
ATOM 3228 C CA . TYR C 1 3 ? 36.210 5.154 35.612 1.00 36.34 36 TYR C CA 1
ATOM 3229 C C . TYR C 1 3 ? 35.566 5.545 34.272 1.00 35.07 36 TYR C C 1
ATOM 3230 O O . TYR C 1 3 ? 36.099 5.225 33.218 1.00 36.83 36 TYR C O 1
ATOM 3248 N N . THR C 1 4 ? 34.464 6.291 34.299 1.00 32.60 37 THR C N 1
ATOM 3249 C CA . THR C 1 4 ? 33.788 6.670 33.049 1.00 41.70 37 THR C CA 1
ATOM 3250 C C . THR C 1 4 ? 34.436 7.853 32.321 1.00 34.77 37 THR C C 1
ATOM 3251 O O . THR C 1 4 ? 34.006 8.214 31.230 1.00 37.03 37 THR C O 1
ATOM 3262 N N . ILE C 1 5 ? 35.463 8.451 32.917 1.00 37.17 38 ILE C N 1
ATOM 3263 C CA . ILE C 1 5 ? 36.252 9.472 32.234 1.00 34.28 38 ILE C CA 1
ATOM 3264 C C . ILE C 1 5 ? 37.271 8.867 31.260 1.00 42.07 38 ILE C C 1
ATOM 3265 O O . ILE C 1 5 ? 37.948 9.593 30.540 1.00 49.19 38 ILE C O 1
ATOM 3281 N N . TYR C 1 6 ? 37.359 7.540 31.216 1.00 34.16 39 TYR C N 1
ATOM 3282 C CA . TYR C 1 6 ? 38.350 6.875 30.374 1.00 24.22 39 TYR C CA 1
ATOM 3283 C C . TYR C 1 6 ? 37.797 6.300 29.086 1.00 25.82 39 TYR C C 1
ATOM 3284 O O . TYR C 1 6 ? 36.592 6.056 28.976 1.00 30.79 39 TYR C O 1
ATOM 3302 N N . PRO C 1 7 ? 38.689 6.055 28.104 1.00 22.86 40 PRO C N 1
ATOM 3303 C CA . PRO C 1 7 ? 38.237 5.381 26.879 1.00 22.00 40 PRO C CA 1
ATOM 3304 C C . PRO C 1 7 ? 37.550 4.052 27.191 1.00 23.68 40 PRO C C 1
ATOM 3305 O O . PRO C 1 7 ? 38.163 3.188 27.810 1.00 22.36 40 PRO C O 1
ATOM 3316 N N . PRO C 1 8 ? 36.288 3.888 26.744 1.00 25.98 41 PRO C N 1
ATOM 3317 C CA . PRO C 1 8 ? 35.595 2.642 27.054 1.00 27.44 41 PRO C CA 1
ATOM 3318 C C . PRO C 1 8 ? 36.235 1.475 26.349 1.00 24.50 41 PRO C C 1
ATOM 3319 O O . PRO C 1 8 ? 36.688 1.633 25.219 1.00 23.21 41 PRO C O 1
ATOM 3330 N N . VAL C 1 9 ? 36.207 0.312 26.985 1.00 23.19 42 VAL C N 1
ATOM 3331 C CA . VAL C 1 9 ? 36.769 -0.908 26.414 1.00 23.54 42 VAL C CA 1
ATOM 3332 C C . VAL C 1 9 ? 35.710 -1.984 26.492 1.00 23.14 42 VAL C C 1
ATOM 3333 O O . VAL C 1 9 ? 34.834 -1.902 27.353 1.00 22.11 42 VAL C O 1
ATOM 3346 N N . PRO C 1 10 ? 35.782 -2.992 25.600 1.00 24.18 43 PRO C N 1
ATOM 3347 C CA . PRO C 1 10 ? 34.862 -4.137 25.678 1.00 32.84 43 PRO C CA 1
ATOM 3348 C C . PRO C 1 10 ? 34.947 -4.831 27.034 1.00 27.17 43 PRO C C 1
ATOM 3349 O O . PRO C 1 10 ? 36.056 -5.050 27.545 1.00 22.64 43 PRO C O 1
ATOM 3360 N N . LYS C 1 11 ? 33.802 -5.178 27.605 1.00 31.89 44 LYS C N 1
ATOM 3361 C CA . LYS C 1 11 ? 33.766 -5.827 28.913 1.00 32.57 44 LYS C CA 1
ATOM 3362 C C . LYS C 1 11 ? 33.765 -7.345 28.771 1.00 37.64 44 LYS C C 1
ATOM 3363 O O . LYS C 1 11 ? 33.163 -8.078 29.561 1.00 35.84 44 LYS C O 1
ATOM 3382 N N . THR C 1 12 ? 34.433 -7.790 27.717 1.00 45.86 45 THR C N 1
ATOM 3383 C CA . THR C 1 12 ? 34.780 -9.185 27.519 1.00 46.27 45 THR C CA 1
ATOM 3384 C C . THR C 1 12 ? 36.165 -9.202 26.919 1.00 38.37 45 THR C C 1
ATOM 3385 O O . THR C 1 12 ? 36.628 -8.207 26.364 1.00 47.76 45 THR C O 1
ATOM 3396 N N . ALA C 1 13 ? 36.831 -10.334 27.044 1.00 29.38 46 ALA C N 1
ATOM 3397 C CA . ALA C 1 13 ? 38.155 -10.478 26.494 1.00 33.69 46 ALA C CA 1
ATOM 3398 C C . ALA C 1 13 ? 38.372 -11.930 26.200 1.00 36.18 46 ALA C C 1
ATOM 3399 O O . ALA C 1 13 ? 37.801 -12.770 26.874 1.00 33.95 46 ALA C O 1
ATOM 3406 N N . SER C 1 14 ? 39.222 -12.222 25.223 1.00 36.09 47 SER C N 1
ATOM 3407 C CA . SER C 1 14 ? 39.564 -13.593 24.897 1.00 35.01 47 SER C CA 1
ATOM 3408 C C . SER C 1 14 ? 40.557 -14.115 25.917 1.00 38.33 47 SER C C 1
ATOM 3409 O O . SER C 1 14 ? 40.406 -15.218 26.442 1.00 47.52 47 SER C O 1
ATOM 3417 N N . ILE C 1 15 ? 41.572 -13.301 26.187 1.00 35.86 48 ILE C N 1
ATOM 3418 C CA . ILE C 1 15 ? 42.600 -13.620 27.169 1.00 31.21 48 ILE C CA 1
ATOM 3419 C C . ILE C 1 15 ? 42.419 -12.690 28.360 1.00 31.50 48 ILE C C 1
ATOM 3420 O O . ILE C 1 15 ? 41.972 -13.117 29.421 1.00 32.65 48 ILE C O 1
ATOM 3436 N N . ASN C 1 16 ? 42.770 -11.423 28.178 1.00 28.31 49 ASN C N 1
ATOM 3437 C CA . ASN C 1 16 ? 42.463 -10.384 29.153 1.00 24.47 49 ASN C CA 1
ATOM 3438 C C . ASN C 1 16 ? 42.579 -9.040 28.447 1.00 20.82 49 ASN C C 1
ATOM 3439 O O . ASN C 1 16 ? 43.035 -8.984 27.303 1.00 22.41 49 ASN C O 1
ATOM 3450 N N . GLY C 1 17 ? 42.175 -7.965 29.118 1.00 19.89 50 GLY C N 1
ATOM 3451 C CA . GLY C 1 17 ? 42.049 -6.657 28.482 1.00 18.85 50 GLY C CA 1
ATOM 3452 C C . GLY C 1 17 ? 43.371 -6.080 27.997 1.00 26.61 50 GLY C C 1
ATOM 3453 O O . GLY C 1 17 ? 43.407 -5.212 27.119 1.00 18.32 50 GLY C O 1
ATOM 3457 N N . PHE C 1 18 ? 44.457 -6.531 28.606 1.00 21.36 51 PHE C N 1
ATOM 3458 C CA . PHE C 1 18 ? 45.796 -6.103 28.206 1.00 18.15 51 PHE C CA 1
ATOM 3459 C C . PHE C 1 18 ? 46.276 -6.926 27.019 1.00 19.60 51 PHE C C 1
ATOM 3460 O O . PHE C 1 18 ? 46.606 -6.385 25.962 1.00 17.37 51 PHE C O 1
ATOM 3477 N N . ALA C 1 19 ? 46.283 -8.242 27.188 1.00 18.30 52 ALA C N 1
ATOM 3478 C CA . ALA C 1 19 ? 46.738 -9.148 26.136 1.00 19.29 52 ALA C CA 1
ATOM 3479 C C . ALA C 1 19 ? 45.986 -8.904 24.826 1.00 21.62 52 ALA C C 1
ATOM 3480 O O . ALA C 1 19 ? 46.572 -8.877 23.748 1.00 25.02 52 ALA C O 1
ATOM 3487 N N . ASP C 1 20 ? 44.679 -8.727 24.929 1.00 22.38 53 ASP C N 1
ATOM 3488 C CA . ASP C 1 20 ? 43.838 -8.606 23.745 1.00 22.22 53 ASP C CA 1
ATOM 3489 C C . ASP C 1 20 ? 44.237 -7.453 22.820 1.00 26.57 53 ASP C C 1
ATOM 3490 O O . ASP C 1 20 ? 44.090 -7.567 21.603 1.00 24.52 53 ASP C O 1
ATOM 3499 N N . ARG C 1 21 ? 44.768 -6.361 23.368 1.00 18.72 54 ARG C N 1
ATOM 3500 C CA . ARG C 1 21 ? 45.129 -5.220 22.515 1.00 22.81 54 ARG C CA 1
ATOM 3501 C C . ARG C 1 21 ? 46.372 -5.493 21.700 1.00 22.21 54 ARG C C 1
ATOM 3502 O O . ARG C 1 21 ? 46.574 -4.847 20.668 1.00 23.13 54 ARG C O 1
ATOM 3523 N N . ILE C 1 22 ? 47.231 -6.397 22.172 1.00 18.99 55 ILE C N 1
ATOM 3524 C CA . ILE C 1 22 ? 48.555 -6.504 21.566 1.00 20.69 55 ILE C CA 1
ATOM 3525 C C . ILE C 1 22 ? 48.943 -7.919 21.145 1.00 21.15 55 ILE C C 1
ATOM 3526 O O . ILE C 1 22 ? 50.009 -8.106 20.576 1.00 21.88 55 ILE C O 1
ATOM 3542 N N . TYR C 1 23 ? 48.060 -8.894 21.364 1.00 22.39 56 TYR C N 1
ATOM 3543 C CA . TYR C 1 23 ? 48.453 -10.296 21.249 1.00 27.75 56 TYR C CA 1
ATOM 3544 C C . TYR C 1 23 ? 48.974 -10.643 19.862 1.00 29.10 56 TYR C C 1
ATOM 3545 O O . TYR C 1 23 ? 49.882 -11.445 19.720 1.00 29.06 56 TYR C O 1
ATOM 3563 N N . ASP C 1 24 ? 48.384 -10.046 18.840 1.00 27.42 57 ASP C N 1
ATOM 3564 C CA . ASP C 1 24 ? 48.733 -10.394 17.463 1.00 30.31 57 ASP C CA 1
ATOM 3565 C C . ASP C 1 24 ? 49.952 -9.655 16.947 1.00 29.77 57 ASP C C 1
ATOM 3566 O O . ASP C 1 24 ? 50.465 -9.976 15.880 1.00 32.20 57 ASP C O 1
ATOM 3575 N N . GLN C 1 25 ? 50.410 -8.673 17.720 1.00 29.15 58 GLN C N 1
ATOM 3576 C CA . GLN C 1 25 ? 51.495 -7.808 17.294 1.00 33.97 58 GLN C CA 1
ATOM 3577 C C . GLN C 1 25 ? 52.778 -8.143 18.012 1.00 28.02 58 GLN C C 1
ATOM 3578 O O . GLN C 1 25 ? 53.855 -7.812 17.529 1.00 28.24 58 GLN C O 1
ATOM 3592 N N . ILE C 1 26 ? 52.667 -8.747 19.191 1.00 24.86 59 ILE C N 1
ATOM 3593 C CA . ILE C 1 26 ? 53.850 -8.988 20.002 1.00 28.50 59 ILE C CA 1
ATOM 3594 C C . ILE C 1 26 ? 54.682 -10.127 19.444 1.00 33.42 59 ILE C C 1
ATOM 3595 O O . ILE C 1 26 ? 54.168 -10.991 18.739 1.00 35.56 59 ILE C O 1
ATOM 3611 N N . PRO C 1 27 ? 55.980 -10.124 19.759 1.00 34.17 60 PRO C N 1
ATOM 3612 C CA . PRO C 1 27 ? 56.811 -11.258 19.360 1.00 42.67 60 PRO C CA 1
ATOM 3613 C C . PRO C 1 27 ? 56.289 -12.528 20.008 1.00 41.93 60 PRO C C 1
ATOM 3614 O O . PRO C 1 27 ? 55.720 -12.474 21.104 1.00 39.66 60 PRO C O 1
ATOM 3625 N N . LYS C 1 28 ? 56.476 -13.648 19.329 1.00 44.31 61 LYS C N 1
ATOM 3626 C CA . LYS C 1 28 ? 55.931 -14.926 19.764 1.00 48.16 61 LYS C CA 1
ATOM 3627 C C . LYS C 1 28 ? 56.452 -15.307 21.154 1.00 43.39 61 LYS C C 1
ATOM 3628 O O . LYS C 1 28 ? 55.771 -15.989 21.915 1.00 42.12 61 LYS C O 1
ATOM 3647 N N . CYS C 1 29 ? 57.670 -14.876 21.470 1.00 48.72 62 CYS C N 1
ATOM 3648 C CA . CYS C 1 29 ? 58.287 -15.225 22.743 1.00 43.84 62 CYS C CA 1
ATOM 3649 C C . CYS C 1 29 ? 57.496 -14.622 23.904 1.00 44.18 62 CYS C C 1
ATOM 3650 O O . CYS C 1 29 ? 57.583 -15.095 25.029 1.00 42.14 62 CYS C O 1
ATOM 3657 N N . ALA C 1 30 ? 56.708 -13.588 23.629 1.00 42.38 63 ALA C N 1
ATOM 3658 C CA . ALA C 1 30 ? 55.968 -12.903 24.688 1.00 35.54 63 ALA C CA 1
ATOM 3659 C C . ALA C 1 30 ? 54.515 -13.350 24.807 1.00 30.29 63 ALA C C 1
ATOM 3660 O O . ALA C 1 30 ? 53.815 -12.926 25.724 1.00 31.55 63 ALA C O 1
ATOM 3667 N N . GLN C 1 31 ? 54.050 -14.189 23.890 1.00 35.77 64 GLN C N 1
ATOM 3668 C CA . GLN C 1 31 ? 52.642 -14.567 23.887 1.00 38.92 64 GLN C CA 1
ATOM 3669 C C . GLN C 1 31 ? 52.249 -15.237 25.193 1.00 39.75 64 GLN C C 1
ATOM 3670 O O . GLN C 1 31 ? 51.220 -14.925 25.782 1.00 39.79 64 GLN C O 1
ATOM 3684 N N . GLU C 1 32 ? 53.084 -16.141 25.664 1.00 37.87 65 GLU C N 1
ATOM 3685 C CA . GLU C 1 32 ? 52.794 -16.847 26.899 1.00 35.45 65 GLU C CA 1
ATOM 3686 C C . GLU C 1 32 ? 52.788 -15.878 28.076 1.00 39.04 65 GLU C C 1
ATOM 3687 O O . GLU C 1 32 ? 52.037 -16.052 29.037 1.00 37.10 65 GLU C O 1
ATOM 3696 N N . CYS C 1 33 ? 53.592 -14.828 27.972 1.00 33.72 66 CYS C N 1
ATOM 3697 C CA . CYS C 1 33 ? 53.742 -13.886 29.068 1.00 28.67 66 CYS C CA 1
ATOM 3698 C C . CYS C 1 33 ? 52.482 -13.064 29.304 1.00 25.17 66 CYS C C 1
ATOM 3699 O O . CYS C 1 33 ? 52.141 -12.753 30.448 1.00 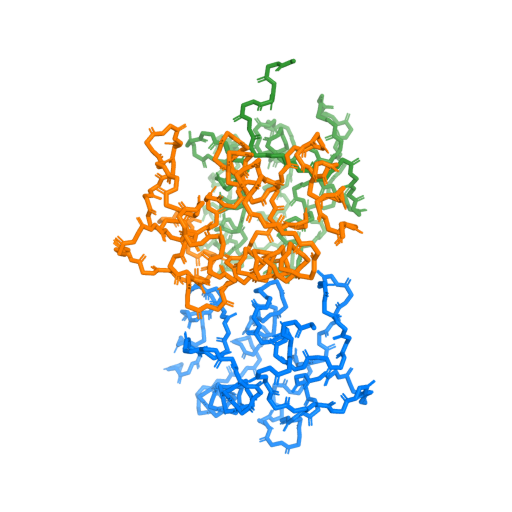26.20 66 CYS C O 1
ATOM 3706 N N . VAL C 1 34 ? 51.768 -12.719 28.242 1.00 27.06 67 VAL C N 1
ATOM 3707 C CA . VAL C 1 34 ? 50.611 -11.864 28.416 1.00 26.29 67 VAL C CA 1
ATOM 3708 C C . VAL C 1 34 ? 49.380 -12.678 28.832 1.00 33.96 67 VAL C C 1
ATOM 3709 O O . VAL C 1 34 ? 48.357 -12.111 29.220 1.00 24.27 67 VAL C O 1
ATOM 3722 N N . LYS C 1 35 ? 49.501 -14.003 28.808 1.00 28.25 68 LYS C N 1
ATOM 3723 C CA . LYS C 1 35 ? 48.406 -14.871 29.238 1.00 28.52 68 LYS C CA 1
ATOM 3724 C C . LYS C 1 35 ? 48.451 -15.099 30.745 1.00 34.83 68 LYS C C 1
ATOM 3725 O O . LYS C 1 35 ? 47.727 -15.932 31.291 1.00 41.37 68 LYS C O 1
ATOM 3744 N N . GLN C 1 36 ? 49.309 -14.334 31.406 1.00 40.79 69 GLN C N 1
ATOM 3745 C CA . GLN C 1 36 ? 49.406 -14.301 32.855 1.00 39.68 69 GLN C CA 1
ATOM 3746 C C . GLN C 1 36 ? 48.039 -14.179 33.511 1.00 28.81 69 GLN C C 1
ATOM 3747 O O . GLN C 1 36 ? 47.205 -13.397 33.070 1.00 25.53 69 GLN C O 1
ATOM 3761 N N . SER C 1 37 ? 47.823 -14.940 34.579 1.00 30.44 70 SER C N 1
ATOM 3762 C CA . SER C 1 37 ? 46.601 -14.828 35.358 1.00 29.72 70 SER C CA 1
ATOM 3763 C C . SER C 1 37 ? 46.429 -13.406 35.915 1.00 27.92 70 SER C C 1
ATOM 3764 O O . SER C 1 37 ? 47.397 -12.763 36.311 1.00 32.50 70 SER C O 1
ATOM 3772 N N . THR C 1 38 ? 45.194 -12.916 35.919 1.00 27.00 71 THR C N 1
ATOM 3773 C CA . THR C 1 38 ? 44.859 -11.620 36.508 1.00 26.09 71 THR C CA 1
ATOM 3774 C C . THR C 1 38 ? 44.333 -11.806 37.940 1.00 28.82 71 THR C C 1
ATOM 3775 O O . THR C 1 38 ? 43.834 -10.854 38.551 1.00 29.07 71 THR C O 1
ATOM 3786 N N . SER C 1 39 ? 44.446 -13.028 38.466 1.00 31.43 72 SER C N 1
ATOM 3787 C CA . SER C 1 39 ? 43.811 -13.384 39.732 1.00 35.46 72 SER C CA 1
ATOM 3788 C C . SER C 1 39 ? 44.400 -12.659 40.935 1.00 43.14 72 SER C C 1
ATOM 3789 O O . SER C 1 39 ? 43.752 -12.547 41.970 1.00 39.27 72 SER C O 1
ATOM 3797 N N . SER C 1 40 ? 45.625 -12.166 40.807 1.00 41.66 73 SER C N 1
ATOM 3798 C CA . SER C 1 40 ? 46.266 -11.463 41.912 1.00 48.78 73 SER C CA 1
ATOM 3799 C C . SER C 1 40 ? 46.018 -9.951 41.824 1.00 42.41 73 SER C C 1
ATOM 3800 O O . SER C 1 40 ? 46.696 -9.163 42.487 1.00 47.73 73 SER C O 1
ATOM 3808 N N . THR C 1 41 ? 45.075 -9.555 40.974 1.00 38.55 74 THR C N 1
ATOM 3809 C CA . THR C 1 41 ? 44.720 -8.146 40.812 1.00 34.38 74 THR C CA 1
ATOM 3810 C C . THR C 1 41 ? 43.270 -7.883 41.193 1.00 35.41 74 THR C C 1
ATOM 3811 O O . THR C 1 41 ? 42.451 -8.806 41.173 1.00 34.45 74 THR C O 1
ATOM 3822 N N . PRO C 1 42 ? 42.940 -6.611 41.499 1.00 37.48 75 PRO C N 1
ATOM 3823 C CA . PRO C 1 42 ? 41.565 -6.133 41.696 1.00 35.44 75 PRO C CA 1
ATOM 3824 C C . PRO C 1 42 ? 40.918 -5.690 40.382 1.00 34.57 75 PRO C C 1
ATOM 3825 O O . PRO C 1 42 ? 39.880 -5.031 40.402 1.00 33.80 75 PRO C O 1
ATOM 3836 N N . CYS C 1 43 ? 41.538 -6.033 39.255 1.00 33.00 76 CYS C N 1
ATOM 3837 C CA . CYS C 1 43 ? 41.070 -5.585 37.952 1.00 31.01 76 CYS C CA 1
ATOM 3838 C C . CYS C 1 43 ? 40.005 -6.523 37.400 1.00 26.84 76 CYS C C 1
ATOM 3839 O O . CYS C 1 43 ? 40.188 -7.744 37.405 1.00 32.33 76 CYS C O 1
ATOM 3846 N N . PRO C 1 44 ? 38.912 -5.969 36.859 1.00 32.35 77 PRO C N 1
ATOM 3847 C CA . PRO C 1 44 ? 38.112 -6.816 35.964 1.00 32.44 77 PRO C CA 1
ATOM 3848 C C . PRO C 1 44 ? 39.001 -7.359 34.857 1.00 25.59 77 PRO C C 1
ATOM 3849 O O . PRO C 1 44 ? 39.867 -6.634 34.392 1.00 29.09 77 PRO C O 1
ATOM 3860 N N . TYR C 1 45 ? 38.811 -8.598 34.434 1.00 26.62 78 TYR C N 1
ATOM 3861 C CA . TYR C 1 45 ? 39.820 -9.223 33.575 1.00 24.39 78 TYR C CA 1
ATOM 3862 C C . TYR C 1 45 ? 39.924 -8.536 32.229 1.00 24.39 78 TYR C C 1
ATOM 3863 O O . TYR C 1 45 ? 40.941 -8.667 31.546 1.00 21.40 78 TYR C O 1
ATOM 3881 N N . TRP C 1 46 ? 38.888 -7.777 31.871 1.00 26.09 79 TRP C N 1
ATOM 3882 C CA . TRP C 1 46 ? 38.818 -7.078 30.586 1.00 20.39 79 TRP C CA 1
ATOM 3883 C C . TRP C 1 46 ? 39.380 -5.651 30.625 1.00 24.21 79 TRP C C 1
ATOM 3884 O O . TRP C 1 46 ? 39.455 -4.968 29.601 1.00 21.26 79 TRP C O 1
ATOM 3905 N N . ASP C 1 47 ? 39.801 -5.220 31.806 1.00 20.24 80 ASP C N 1
ATOM 3906 C CA . ASP C 1 47 ? 40.138 -3.829 32.055 1.00 20.25 80 ASP C CA 1
ATOM 3907 C C . ASP C 1 47 ? 41.596 -3.503 31.726 1.00 20.66 80 ASP C C 1
ATOM 3908 O O . ASP C 1 47 ? 42.490 -3.660 32.546 1.00 24.01 80 ASP C O 1
ATOM 3917 N N . THR C 1 48 ? 41.802 -3.047 30.502 1.00 16.32 81 THR C N 1
ATOM 3918 C CA . THR C 1 48 ? 43.111 -2.727 29.968 1.00 18.20 81 THR C CA 1
ATOM 3919 C C . THR C 1 48 ? 43.904 -1.787 30.880 1.00 23.24 81 THR C C 1
ATOM 3920 O O . THR C 1 48 ? 44.999 -2.110 31.323 1.00 21.05 81 THR C O 1
ATOM 3931 N N . GLY C 1 49 ? 43.320 -0.635 31.172 1.00 20.79 82 GLY C N 1
ATOM 3932 C CA . GLY C 1 49 ? 43.949 0.367 32.000 1.00 19.69 82 GLY C CA 1
ATOM 3933 C C . GLY C 1 49 ? 44.392 -0.138 33.359 1.00 22.60 82 GLY C C 1
ATOM 3934 O O . GLY C 1 49 ? 45.508 0.133 33.787 1.00 30.60 82 GLY C O 1
ATOM 3938 N N . CYS C 1 50 ? 43.521 -0.871 34.038 1.00 22.03 83 CYS C N 1
ATOM 3939 C CA . CYS C 1 50 ? 43.852 -1.409 35.350 1.00 24.77 83 CYS C CA 1
ATOM 3940 C C . CYS C 1 50 ? 45.023 -2.370 35.242 1.00 21.62 83 CYS C C 1
ATOM 3941 O O . CYS C 1 50 ? 45.918 -2.386 36.092 1.00 20.62 83 CYS C O 1
ATOM 3948 N N . LEU C 1 51 ? 45.020 -3.181 34.194 1.00 25.76 84 LEU C N 1
ATOM 3949 C CA . LEU C 1 51 ? 46.072 -4.175 34.011 1.00 25.54 84 LEU C CA 1
ATOM 3950 C C . LEU C 1 51 ? 47.382 -3.537 33.559 1.00 22.69 84 LEU C C 1
ATOM 3951 O O . LEU C 1 51 ? 48.439 -4.170 33.615 1.00 27.92 84 LEU C O 1
ATOM 3967 N N . CYS C 1 52 ? 47.317 -2.270 33.161 1.00 19.26 85 CYS C N 1
ATOM 3968 C CA . CYS C 1 52 ? 48.517 -1.501 32.858 1.00 18.01 85 CYS C CA 1
ATOM 3969 C C . CYS C 1 52 ? 49.193 -0.897 34.107 1.00 22.95 85 CYS C C 1
ATOM 3970 O O . CYS C 1 52 ? 50.358 -0.456 34.035 1.00 22.17 85 CYS C O 1
ATOM 3977 N N . VAL C 1 53 ? 48.482 -0.849 35.234 1.00 26.78 86 VAL C N 1
ATOM 3978 C CA . VAL C 1 53 ? 49.008 -0.132 36.401 1.00 28.29 86 VAL C CA 1
ATOM 3979 C C . VAL C 1 53 ? 49.133 -0.947 37.690 1.00 31.39 86 VAL C C 1
ATOM 3980 O O . VAL C 1 53 ? 49.727 -0.466 38.636 1.00 30.10 86 VAL C O 1
ATOM 3993 N N . ILE C 1 54 ? 48.621 -2.172 37.729 1.00 25.18 87 ILE C N 1
ATOM 3994 C CA . ILE C 1 54 ? 48.765 -3.001 38.926 1.00 34.87 87 ILE C CA 1
ATOM 3995 C C . ILE C 1 54 ? 50.101 -3.760 38.857 1.00 26.61 87 ILE C C 1
ATOM 3996 O O . ILE C 1 54 ? 50.257 -4.661 38.045 1.00 28.27 87 ILE C O 1
ATOM 4012 N N . PRO C 1 55 ? 51.070 -3.373 39.699 1.00 28.52 88 PRO C N 1
ATOM 4013 C CA . PRO C 1 55 ? 52.450 -3.823 39.482 1.00 24.58 88 PRO C CA 1
ATOM 4014 C C . PRO C 1 55 ? 52.722 -5.323 39.643 1.00 27.35 88 PRO C C 1
ATOM 4015 O O . PRO C 1 55 ? 53.683 -5.801 39.041 1.00 31.79 88 PRO C O 1
ATOM 4026 N N . ASN C 1 56 ? 51.945 -6.045 40.438 1.00 29.17 89 ASN C N 1
ATOM 4027 C CA . ASN C 1 56 ? 52.177 -7.478 40.542 1.00 38.38 89 ASN C CA 1
ATOM 4028 C C . ASN C 1 56 ? 51.786 -8.174 39.225 1.00 38.28 89 ASN C C 1
ATOM 4029 O O . ASN C 1 56 ? 52.368 -9.190 38.866 1.00 38.94 89 ASN C O 1
ATOM 4040 N N . PHE C 1 57 ? 50.836 -7.613 38.487 1.00 24.30 90 PHE C N 1
ATOM 4041 C CA . PHE C 1 57 ? 50.509 -8.143 37.164 1.00 26.31 90 PHE C CA 1
ATOM 4042 C C . PHE C 1 57 ? 51.509 -7.654 36.116 1.00 23.97 90 PHE C C 1
ATOM 4043 O O . PHE C 1 57 ? 52.083 -8.459 35.379 1.00 29.09 90 PHE C O 1
ATOM 4060 N N . THR C 1 58 ? 51.722 -6.344 36.034 1.00 24.09 91 THR C N 1
ATOM 4061 C CA . THR C 1 58 ? 52.643 -5.818 35.035 1.00 23.83 91 THR C CA 1
ATOM 4062 C C . THR C 1 58 ? 54.031 -6.378 35.300 1.00 23.39 91 THR C C 1
ATOM 4063 O O . THR C 1 58 ? 54.787 -6.651 34.372 1.00 25.44 91 THR C O 1
ATOM 4074 N N . GLY C 1 59 ? 54.353 -6.577 36.574 1.00 25.11 92 GLY C N 1
ATOM 4075 C CA . GLY C 1 59 ? 55.653 -7.081 36.948 1.00 25.95 92 GLY C CA 1
ATOM 4076 C C . GLY C 1 59 ? 55.842 -8.535 36.546 1.00 35.84 92 GLY C C 1
ATOM 4077 O O . GLY C 1 59 ? 56.922 -8.941 36.118 1.00 32.41 92 GLY C O 1
ATOM 4081 N N . ALA C 1 60 ? 54.790 -9.328 36.704 1.00 32.78 93 ALA C N 1
ATOM 4082 C CA . ALA C 1 60 ? 54.829 -10.728 36.301 1.00 39.99 93 ALA C CA 1
ATOM 4083 C C . ALA C 1 60 ? 54.956 -10.822 34.784 1.00 30.30 93 ALA C C 1
ATOM 4084 O O . ALA C 1 60 ? 55.748 -11.616 34.264 1.00 30.91 93 ALA C O 1
ATOM 4091 N N . VAL C 1 61 ? 54.180 -10.008 34.073 1.00 24.45 94 VAL C N 1
ATOM 4092 C CA . VAL C 1 61 ? 54.267 -9.991 32.622 1.00 23.65 94 VAL C CA 1
ATOM 4093 C C . VAL C 1 61 ? 55.677 -9.593 32.188 1.00 26.84 94 VAL C C 1
ATOM 4094 O O . VAL C 1 61 ? 56.272 -10.258 31.337 1.00 25.76 94 VAL C O 1
ATOM 4107 N N . GLY C 1 62 ? 56.215 -8.527 32.779 1.00 28.98 95 GLY C N 1
ATOM 4108 C CA . GLY C 1 62 ? 57.542 -8.040 32.425 1.00 25.35 95 GLY C CA 1
ATOM 4109 C C . GLY C 1 62 ? 58.646 -9.033 32.734 1.00 28.07 95 GLY C C 1
ATOM 4110 O O . GLY C 1 62 ? 59.555 -9.235 31.938 1.00 30.93 95 GLY C O 1
ATOM 4114 N N . ASN C 1 63 ? 58.578 -9.653 33.906 1.00 29.32 96 ASN C N 1
ATOM 4115 C CA . ASN C 1 63 ? 59.563 -10.652 34.286 1.00 32.40 96 ASN C CA 1
ATOM 4116 C C . ASN C 1 63 ? 59.600 -11.811 33.315 1.00 34.63 96 ASN C C 1
ATOM 4117 O O . ASN C 1 63 ? 60.671 -12.303 32.975 1.00 35.48 96 ASN C O 1
ATOM 4128 N N . CYS C 1 64 ? 58.420 -12.246 32.877 1.00 31.76 97 CYS C N 1
ATOM 4129 C CA . CYS C 1 64 ? 58.327 -13.332 31.912 1.00 32.77 97 CYS C CA 1
ATOM 4130 C C . CYS C 1 64 ? 58.932 -12.924 30.561 1.00 32.71 97 CYS C C 1
ATOM 4131 O O . CYS C 1 64 ? 59.628 -13.713 29.929 1.00 34.91 97 CYS C O 1
ATOM 4138 N N . VAL C 1 65 ? 58.649 -11.706 30.109 1.00 30.67 98 VAL C N 1
ATOM 4139 C CA . VAL C 1 65 ? 59.217 -11.212 28.854 1.00 31.25 98 VAL C CA 1
ATOM 4140 C C . VAL C 1 65 ? 60.734 -11.109 28.975 1.00 33.61 98 VAL C C 1
ATOM 4141 O O . VAL C 1 65 ? 61.473 -11.492 28.069 1.00 37.76 98 VAL C O 1
ATOM 4154 N N . ALA C 1 66 ? 61.187 -10.587 30.108 1.00 33.59 99 ALA C N 1
ATOM 4155 C CA . ALA C 1 66 ? 62.614 -10.459 30.386 1.00 36.21 99 ALA C CA 1
ATOM 4156 C C . ALA C 1 66 ? 63.286 -11.826 30.409 1.00 40.59 99 ALA C C 1
ATOM 4157 O O . ALA C 1 66 ? 64.491 -11.945 30.187 1.00 47.02 99 ALA C O 1
ATOM 4164 N N . SER C 1 67 ? 62.492 -12.849 30.701 1.00 38.75 100 SER C N 1
ATOM 4165 C CA . SER C 1 67 ? 62.964 -14.224 30.774 1.00 41.63 100 SER C CA 1
ATOM 4166 C C . SER C 1 67 ? 62.935 -14.957 29.431 1.00 47.72 100 SER C C 1
ATOM 4167 O O . SER C 1 67 ? 63.818 -15.759 29.138 1.00 45.68 100 SER C O 1
ATOM 4175 N N . LYS C 1 68 ? 61.894 -14.708 28.640 1.00 41.16 101 LYS C N 1
ATOM 4176 C CA . LYS C 1 68 ? 61.658 -15.453 27.401 1.00 42.12 101 LYS C CA 1
ATOM 4177 C C . LYS C 1 68 ? 62.120 -14.723 26.139 1.00 42.39 101 LYS C C 1
ATOM 4178 O O . LYS C 1 68 ? 62.296 -15.353 25.100 1.00 44.66 101 LYS C O 1
ATOM 4197 N N . CYS C 1 69 ? 62.297 -13.404 26.224 1.00 42.40 102 CYS C N 1
ATOM 4198 C CA . CYS C 1 69 ? 62.621 -12.589 25.046 1.00 41.97 102 CYS C CA 1
ATOM 4199 C C . CYS C 1 69 ? 63.985 -11.925 25.157 1.00 43.91 102 CYS C C 1
ATOM 4200 O O . CYS C 1 69 ? 64.424 -11.550 26.243 1.00 44.70 102 CYS C O 1
ATOM 4207 N N . ARG C 1 70 ? 64.651 -11.767 24.019 1.00 47.43 103 ARG C N 1
ATOM 4208 C CA . ARG C 1 70 ? 65.935 -11.087 23.984 1.00 54.12 103 ARG C CA 1
ATOM 4209 C C . ARG C 1 70 ? 65.946 -10.058 22.865 1.00 56.38 103 ARG C C 1
ATOM 4210 O O . ARG C 1 70 ? 65.182 -10.161 21.903 1.00 51.37 103 ARG C O 1
ATOM 4231 N N . GLY C 1 71 ? 66.822 -9.069 22.995 1.00 48.43 104 GLY C N 1
ATOM 4232 C CA . GLY C 1 7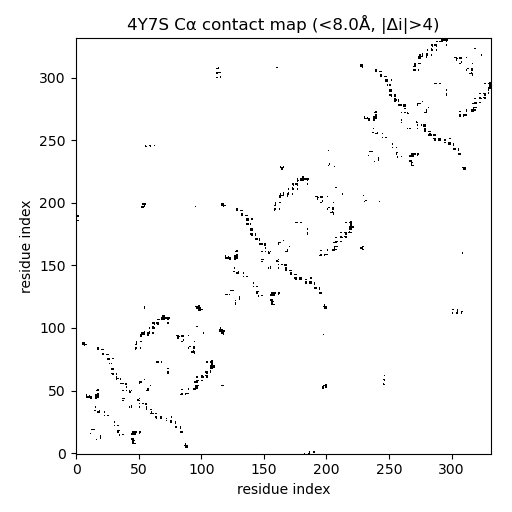1 ? 67.069 -8.123 21.922 1.00 46.88 104 GLY C CA 1
ATOM 4233 C C . GLY C 1 71 ? 65.851 -7.324 21.498 1.00 44.15 104 GLY C C 1
ATOM 4234 O O . GLY C 1 71 ? 65.087 -6.846 22.335 1.00 42.20 104 GLY C O 1
ATOM 4238 N N . ALA C 1 72 ? 65.676 -7.186 20.188 1.00 45.90 105 ALA C N 1
ATOM 4239 C CA . ALA C 1 72 ? 64.616 -6.353 19.636 1.00 46.53 105 ALA C CA 1
ATOM 4240 C C . ALA C 1 72 ? 63.233 -6.810 20.082 1.00 41.45 105 ALA C C 1
ATOM 4241 O O . ALA C 1 72 ? 62.309 -6.004 20.164 1.00 46.28 105 ALA C O 1
ATOM 4248 N N . ASP C 1 73 ? 63.092 -8.099 20.386 1.00 49.11 106 ASP C N 1
ATOM 4249 C CA . ASP C 1 73 ? 61.811 -8.624 20.853 1.00 46.57 106 ASP C CA 1
ATOM 4250 C C . ASP C 1 73 ? 61.380 -7.943 22.138 1.00 41.68 106 ASP C C 1
ATOM 4251 O O . ASP C 1 73 ? 60.216 -7.594 22.294 1.00 39.60 106 ASP C O 1
ATOM 4260 N N . VAL C 1 74 ? 62.326 -7.728 23.044 1.00 35.94 107 VAL C N 1
ATOM 4261 C CA . VAL C 1 74 ? 62.027 -7.080 24.311 1.00 37.63 107 VAL C CA 1
ATOM 4262 C C . VAL C 1 74 ? 61.582 -5.652 24.026 1.00 34.47 107 VAL C C 1
ATOM 4263 O O . VAL C 1 74 ? 60.530 -5.203 24.479 1.00 34.23 107 VAL C O 1
ATOM 4276 N N . THR C 1 75 ? 62.386 -4.959 23.231 1.00 39.03 108 THR C N 1
ATOM 4277 C CA . THR C 1 75 ? 62.123 -3.576 22.877 1.00 38.80 108 THR C CA 1
ATOM 4278 C C . THR C 1 75 ? 60.781 -3.446 22.196 1.00 37.07 108 THR C C 1
ATOM 4279 O O . THR C 1 75 ? 60.000 -2.554 22.523 1.00 34.97 108 THR C O 1
ATOM 4290 N N . ASN C 1 76 ? 60.510 -4.338 21.252 1.00 38.51 109 ASN C N 1
ATOM 4291 C CA . ASN C 1 76 ? 59.251 -4.287 20.517 1.00 35.66 109 ASN C CA 1
ATOM 4292 C C . ASN C 1 76 ? 58.048 -4.608 21.403 1.00 39.61 109 ASN C C 1
ATOM 4293 O O . ASN C 1 76 ? 57.000 -3.970 21.286 1.00 27.93 109 ASN C O 1
ATOM 4304 N N . PHE C 1 77 ? 58.188 -5.590 22.287 1.00 32.82 110 PHE C N 1
ATOM 4305 C CA . PHE C 1 77 ? 57.106 -5.879 23.227 1.00 37.20 110 PHE C CA 1
ATOM 4306 C C . PHE C 1 77 ? 56.786 -4.656 24.070 1.00 26.78 110 PHE C C 1
ATOM 4307 O O . PHE C 1 77 ? 55.623 -4.315 24.283 1.00 25.29 110 PHE C O 1
ATOM 4324 N N . ARG C 1 78 ? 57.825 -4.012 24.578 1.00 30.45 111 ARG C N 1
ATOM 4325 C CA . ARG C 1 78 ? 57.626 -2.895 25.480 1.00 27.56 111 ARG C CA 1
ATOM 4326 C C . ARG C 1 78 ? 56.968 -1.715 24.764 1.00 29.25 111 ARG C C 1
ATOM 4327 O O . ARG C 1 78 ? 56.150 -1.010 25.357 1.00 27.12 111 ARG C O 1
ATOM 4348 N N . LYS C 1 79 ? 57.318 -1.491 23.499 1.00 27.78 112 LYS C N 1
ATOM 4349 C CA . LYS C 1 79 ? 56.661 -0.431 22.743 1.00 27.46 112 LYS C CA 1
ATOM 4350 C C . LYS C 1 79 ? 55.162 -0.719 22.626 1.00 26.27 112 LYS C C 1
ATOM 4351 O O . LYS C 1 79 ? 54.336 0.179 22.769 1.00 26.18 112 LYS C O 1
ATOM 4370 N N . LEU C 1 80 ? 54.802 -1.974 22.397 1.00 24.28 113 LEU C N 1
ATOM 4371 C CA . LEU C 1 80 ? 53.394 -2.318 22.261 1.00 22.55 113 LEU C CA 1
ATOM 4372 C C . LEU C 1 80 ? 52.647 -2.173 23.587 1.00 21.06 113 LEU C C 1
ATOM 4373 O O . LEU C 1 80 ? 51.527 -1.660 23.604 1.00 19.95 113 LEU C O 1
ATOM 4389 N N . ALA C 1 81 ? 53.265 -2.601 24.688 1.00 21.39 114 ALA C N 1
ATOM 4390 C CA . ALA C 1 81 ? 52.651 -2.455 26.009 1.00 20.54 114 ALA C CA 1
ATOM 4391 C C . ALA C 1 81 ? 52.429 -0.978 26.343 1.00 20.41 114 ALA C C 1
ATOM 4392 O O . ALA C 1 81 ? 51.353 -0.583 26.793 1.00 21.44 114 ALA C O 1
ATOM 4399 N N . VAL C 1 82 ? 53.460 -0.173 26.145 1.00 21.90 115 VAL C N 1
ATOM 4400 C CA . VAL C 1 82 ? 53.363 1.247 26.436 1.00 24.24 115 VAL C CA 1
ATOM 4401 C C . VAL C 1 82 ? 52.300 1.895 25.540 1.00 25.96 115 VAL C C 1
ATOM 4402 O O . VAL C 1 82 ? 51.466 2.670 26.009 1.00 20.50 115 VAL C O 1
ATOM 4415 N N . GLY C 1 83 ? 52.327 1.586 24.251 1.00 21.96 116 GLY C N 1
ATOM 4416 C CA . GLY C 1 83 ? 51.367 2.185 23.329 1.00 22.74 116 GLY C CA 1
ATOM 4417 C C . GLY C 1 83 ? 49.911 1.829 23.637 1.00 24.28 116 GLY C C 1
ATOM 4418 O O . GLY C 1 83 ? 49.020 2.677 23.607 1.00 19.19 116 GLY C O 1
ATOM 4422 N N . ALA C 1 84 ? 49.658 0.561 23.927 1.00 18.45 117 ALA C N 1
ATOM 4423 C CA . ALA C 1 84 ? 48.294 0.124 24.228 1.00 17.29 117 ALA C CA 1
ATOM 4424 C C . ALA C 1 84 ? 47.795 0.783 25.518 1.00 16.46 117 ALA C C 1
ATOM 4425 O O . ALA C 1 84 ? 46.669 1.272 25.597 1.00 15.92 117 ALA C O 1
ATOM 4432 N N . CYS C 1 85 ? 48.650 0.849 26.520 1.00 17.59 118 CYS C N 1
ATOM 4433 C CA . CYS C 1 85 ? 48.246 1.449 27.786 1.00 16.70 118 CYS C CA 1
ATOM 4434 C C . CYS C 1 85 ? 48.019 2.956 27.654 1.00 16.90 118 CYS C C 1
ATOM 4435 O O . CYS C 1 85 ? 47.087 3.479 28.240 1.00 21.91 118 CYS C O 1
ATOM 4442 N N . ALA C 1 86 ? 48.857 3.658 26.890 1.00 19.12 119 ALA C N 1
ATOM 4443 C CA . ALA C 1 86 ? 48.633 5.086 26.675 1.00 18.78 119 ALA C CA 1
ATOM 4444 C C . ALA C 1 86 ? 47.286 5.346 25.996 1.00 25.45 119 ALA C C 1
ATOM 4445 O O . ALA C 1 86 ? 46.553 6.258 26.384 1.00 22.55 119 ALA C O 1
ATOM 4452 N N . ALA C 1 87 ? 46.961 4.544 24.985 1.00 18.61 120 ALA C N 1
ATOM 4453 C CA . ALA C 1 87 ? 45.726 4.727 24.253 1.00 16.98 120 ALA C CA 1
ATOM 4454 C C . ALA C 1 87 ? 44.484 4.424 25.107 1.00 21.22 120 ALA C C 1
ATOM 4455 O O . ALA C 1 87 ? 43.384 4.927 24.820 1.00 21.59 120 ALA C O 1
ATOM 4462 N N . ALA C 1 88 ? 44.660 3.591 26.128 1.00 22.77 121 ALA C N 1
ATOM 4463 C CA . ALA C 1 88 ? 43.586 3.235 27.060 1.00 17.94 121 ALA C CA 1
ATOM 4464 C C . ALA C 1 88 ? 43.350 4.356 28.068 1.00 24.69 121 ALA C C 1
ATOM 4465 O O . ALA C 1 88 ? 42.398 4.301 28.857 1.00 21.06 121 ALA C O 1
ATOM 4472 N N . GLY C 1 89 ? 44.265 5.319 28.094 1.00 22.31 122 GLY C N 1
ATOM 4473 C CA . GLY C 1 89 ? 44.094 6.512 28.883 1.00 24.33 122 GLY C CA 1
ATOM 4474 C C . GLY C 1 89 ? 44.912 6.534 30.138 1.00 23.96 122 GLY C C 1
ATOM 4475 O O . GLY C 1 89 ? 44.656 7.358 31.005 1.00 24.16 122 GLY C O 1
ATOM 4479 N N . VAL C 1 90 ? 45.856 5.606 30.263 1.00 20.91 123 VAL C N 1
ATOM 4480 C CA . VAL C 1 90 ? 46.714 5.559 31.438 1.00 22.21 123 VAL C CA 1
ATOM 4481 C C . VAL C 1 90 ? 47.697 6.727 31.446 1.00 24.13 123 VAL C C 1
ATOM 4482 O O . VAL C 1 90 ? 48.112 7.206 30.404 1.00 26.82 123 VAL C O 1
ATOM 4495 N N . TRP C 1 91 ? 48.071 7.176 32.641 1.00 26.37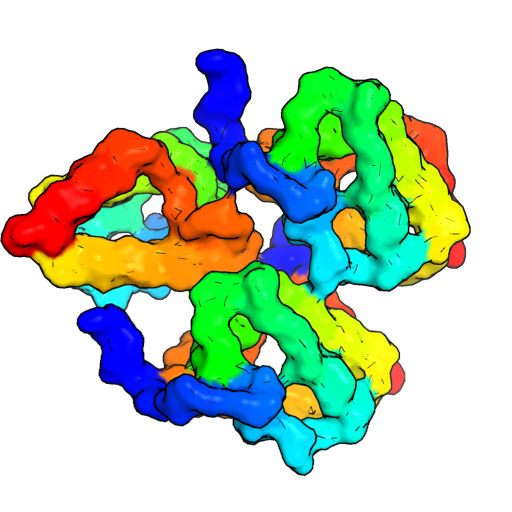 124 TRP C N 1
ATOM 4496 C CA . TRP C 1 91 ? 49.080 8.216 32.789 1.00 28.63 124 TRP C CA 1
ATOM 4497 C C . TRP C 1 91 ? 50.510 7.721 32.536 1.00 29.67 124 TRP C C 1
ATOM 4498 O O . TRP C 1 91 ? 50.823 6.548 32.713 1.00 26.94 124 TRP C O 1
ATOM 4519 N N . ASP C 1 92 ? 51.367 8.657 32.142 1.00 31.79 125 ASP C N 1
ATOM 4520 C CA . ASP C 1 92 ? 52.798 8.437 31.966 1.00 37.48 125 ASP C CA 1
ATOM 4521 C C . ASP C 1 92 ? 53.356 7.798 33.240 1.00 41.81 125 ASP C C 1
ATOM 4522 O O . ASP C 1 92 ? 53.064 8.281 34.331 1.00 43.19 125 ASP C O 1
ATOM 4531 N N . PRO C 1 93 ? 54.150 6.712 33.124 1.00 32.52 126 PRO C N 1
ATOM 4532 C CA . PRO C 1 93 ? 54.766 6.032 31.973 1.00 31.01 126 PRO C CA 1
ATOM 4533 C C . PRO C 1 93 ? 53.931 4.944 31.305 1.00 31.81 126 PRO C C 1
ATOM 4534 O O . PRO C 1 93 ? 54.500 4.123 30.587 1.00 34.06 126 PRO C O 1
ATOM 4545 N N . TYR C 1 94 ? 52.620 4.948 31.538 1.00 25.67 127 TYR C N 1
ATOM 4546 C CA . TYR C 1 94 ? 51.656 4.171 30.747 1.00 26.76 127 TYR C CA 1
ATOM 4547 C C . TYR C 1 94 ? 51.654 2.684 31.100 1.00 25.36 127 TYR C C 1
ATOM 4548 O O . TYR C 1 94 ? 50.658 2.186 31.620 1.00 27.02 127 TYR C O 1
ATOM 4566 N N . TRP C 1 95 ? 52.739 1.975 30.800 1.00 25.58 128 TRP C N 1
ATOM 4567 C CA . TRP C 1 95 ? 52.894 0.601 31.284 1.00 28.80 128 TRP C CA 1
ATOM 4568 C C . TRP C 1 95 ? 53.811 0.671 32.488 1.00 35.36 128 TRP C C 1
ATOM 4569 O O . TRP C 1 95 ? 55.040 0.807 32.364 1.00 30.98 128 TRP C O 1
ATOM 4590 N N . ILE C 1 96 ? 53.179 0.625 33.651 1.00 24.56 129 ILE C N 1
ATOM 4591 C CA . ILE C 1 96 ? 53.812 0.959 34.908 1.00 28.17 129 ILE C CA 1
ATOM 4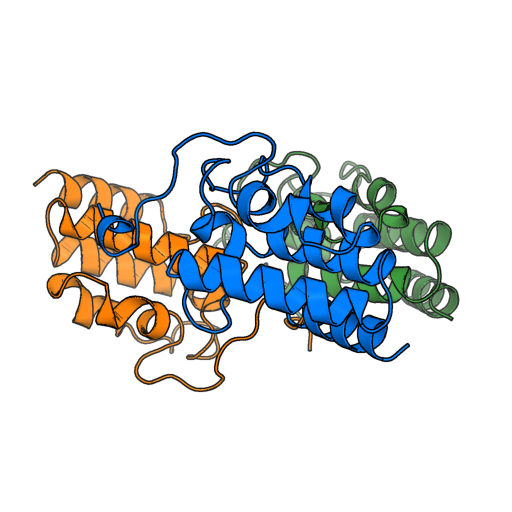592 C C . ILE C 1 96 ? 54.264 -0.307 35.603 1.00 30.46 129 ILE C C 1
ATOM 4593 O O . ILE C 1 96 ? 53.454 -1.080 36.124 1.00 31.66 129 ILE C O 1
ATOM 4609 N N . ILE C 1 97 ? 55.569 -0.511 35.595 1.00 32.25 130 ILE C N 1
ATOM 4610 C CA . ILE C 1 97 ? 56.160 -1.706 36.149 1.00 33.57 130 ILE C CA 1
ATOM 4611 C C . ILE C 1 97 ? 57.055 -1.344 37.323 1.00 48.74 130 ILE C C 1
ATOM 4612 O O . ILE C 1 97 ? 57.478 -0.187 37.451 1.00 40.87 130 ILE C O 1
ATOM 4628 N N . PRO C 1 98 ? 57.319 -2.324 38.205 1.00 49.24 131 PRO C N 1
ATOM 4629 C CA . PRO C 1 98 ? 58.271 -2.121 39.293 1.00 45.82 131 PRO C CA 1
ATOM 4630 C C . PRO C 1 98 ? 59.626 -1.752 38.723 1.00 43.35 131 PRO C C 1
ATOM 4631 O O . PRO C 1 98 ? 59.923 -2.116 37.580 1.00 38.71 131 PRO C O 1
ATOM 4642 N N . ALA C 1 99 ? 60.422 -1.025 39.495 1.00 54.55 132 ALA C N 1
ATOM 4643 C CA . ALA C 1 99 ? 61.738 -0.605 39.050 1.00 52.64 132 ALA C CA 1
ATOM 4644 C C . ALA C 1 99 ? 62.658 -1.793 38.721 1.00 49.31 132 ALA C C 1
ATOM 4645 O O . ALA C 1 99 ? 63.413 -1.747 37.752 1.00 49.00 132 ALA C O 1
ATOM 4652 N N . SER C 1 100 ? 62.586 -2.859 39.515 1.00 54.20 133 SER C N 1
ATOM 4653 C CA . SER C 1 100 ? 63.441 -4.024 39.289 1.00 50.93 133 SER C CA 1
ATOM 4654 C C . SER C 1 100 ? 63.164 -4.662 37.933 1.00 55.90 133 SER C C 1
ATOM 4655 O O . SER C 1 100 ? 64.072 -5.135 37.252 1.00 48.21 133 SER C O 1
ATOM 4663 N N . VAL C 1 101 ? 61.898 -4.664 37.541 1.00 46.72 134 VAL C N 1
ATOM 4664 C CA . VAL C 1 101 ? 61.488 -5.279 36.292 1.00 46.21 134 VAL C CA 1
ATOM 4665 C C . VAL C 1 101 ? 61.956 -4.465 35.085 1.00 51.78 134 VAL C C 1
ATOM 4666 O O . VAL C 1 101 ? 62.383 -5.027 34.078 1.00 45.84 134 VAL C O 1
ATOM 4679 N N . SER C 1 102 ? 61.868 -3.146 35.176 1.00 46.58 135 SER C N 1
ATOM 4680 C CA . SER C 1 102 ? 62.382 -2.307 34.100 1.00 46.71 135 SER C CA 1
ATOM 4681 C C . SER C 1 102 ? 63.854 -2.614 33.856 1.00 46.91 135 SER C C 1
ATOM 4682 O O . SER C 1 102 ? 64.285 -2.739 32.712 1.00 46.97 135 SER C O 1
ATOM 4690 N N . SER C 1 103 ? 64.617 -2.751 34.939 1.00 49.35 136 SER C N 1
ATOM 4691 C CA . SER C 1 103 ? 66.046 -3.044 34.844 1.00 58.46 136 SER C CA 1
ATOM 4692 C C . SER C 1 103 ? 66.291 -4.405 34.185 1.00 60.60 136 SER C C 1
ATOM 4693 O O . SER C 1 103 ? 67.166 -4.555 33.338 1.00 48.35 136 SER C O 1
ATOM 4701 N N . ALA C 1 104 ? 65.500 -5.394 34.581 1.00 47.20 137 ALA C N 1
ATOM 4702 C CA . ALA C 1 104 ? 65.585 -6.727 34.008 1.00 47.11 137 ALA C CA 1
ATOM 4703 C C . ALA C 1 104 ? 65.267 -6.707 32.516 1.00 47.08 137 ALA C C 1
ATOM 4704 O O . ALA C 1 104 ? 65.904 -7.396 31.722 1.00 49.07 137 ALA C O 1
ATOM 4711 N N . LEU C 1 105 ? 64.269 -5.921 32.134 1.00 46.11 138 LEU C N 1
ATOM 4712 C CA . LEU C 1 105 ? 63.944 -5.777 30.720 1.00 46.22 138 LEU C CA 1
ATOM 4713 C C . LEU C 1 105 ? 65.082 -5.040 30.003 1.00 46.80 138 LEU C C 1
ATOM 4714 O O . LEU C 1 105 ? 65.458 -5.409 28.892 1.00 47.25 138 LEU C O 1
ATOM 4730 N N . ASP C 1 106 ? 65.619 -4.003 30.641 1.00 47.02 139 ASP C N 1
ATOM 4731 C CA . ASP C 1 106 ? 66.759 -3.274 30.077 1.00 49.87 139 ASP C CA 1
ATOM 4732 C C . ASP C 1 106 ? 67.896 -4.236 29.742 1.00 48.18 139 ASP C C 1
ATOM 4733 O O . ASP C 1 106 ? 68.402 -4.230 28.623 1.00 48.90 139 ASP C O 1
ATOM 4742 N N . ALA C 1 107 ? 68.254 -5.099 30.687 1.00 63.56 140 ALA C N 1
ATOM 4743 C CA . ALA C 1 107 ? 69.357 -6.037 30.478 1.00 60.88 140 ALA C CA 1
ATOM 4744 C C . ALA C 1 107 ? 69.057 -7.006 29.343 1.00 57.50 140 ALA C C 1
ATOM 4745 O O . ALA C 1 107 ? 69.890 -7.212 28.461 1.00 60.64 140 ALA C O 1
ATOM 4752 N N . ALA C 1 108 ? 67.854 -7.569 29.353 1.00 47.95 141 ALA C N 1
ATOM 4753 C CA . ALA C 1 108 ? 67.425 -8.535 28.344 1.00 48.29 141 ALA C CA 1
ATOM 4754 C C . ALA C 1 108 ? 67.433 -7.974 26.921 1.00 48.97 141 ALA C C 1
ATOM 4755 O O . ALA C 1 108 ? 67.511 -8.730 25.947 1.00 49.68 141 ALA C O 1
ATOM 4762 N N . ALA C 1 109 ? 67.268 -6.662 26.795 1.00 58.16 142 ALA C N 1
ATOM 4763 C CA . ALA C 1 109 ? 67.205 -6.034 25.476 1.00 66.05 142 ALA C CA 1
ATOM 4764 C C . ALA C 1 109 ? 68.583 -5.963 24.817 1.00 91.43 142 ALA C C 1
ATOM 4765 O O . ALA C 1 109 ? 68.683 -5.928 23.594 1.00 89.59 142 ALA C O 1
ATOM 4772 N N . THR C 1 110 ? 69.638 -5.916 25.629 1.00 78.40 143 THR C N 1
ATOM 4773 C CA . THR C 1 110 ? 71.011 -5.895 25.120 1.00 87.07 143 THR C CA 1
ATOM 4774 C C . THR C 1 110 ? 71.650 -7.279 25.190 1.00 85.87 143 THR C C 1
ATOM 4775 O O . THR C 1 110 ? 71.332 -8.164 24.394 1.00 89.31 143 THR C O 1
#

Radius of gyration: 20.19 Å; Cα contacts (8 Å, |Δi|>4): 570; chains: 3; bounding box: 58×41×49 Å

Solvent-accessible surface area: 15180 Å² total; per-residue (Å²): 110,18,128,104,117,67,68,136,44,78,159,92,18,110,56,3,0,1,0,48,82,4,51,126,120,3,24,146,33,0,40,103,3,0,115,54,68,22,100,72,20,63,13,57,92,55,28,3,18,25,0,0,14,10,11,45,4,0,0,8,0,0,46,30,0,14,74,112,1,131,20,70,59,0,55,71,0,60,139,40,0,54,37,15,0,40,78,22,28,12,122,102,73,72,8,10,11,4,29,22,5,29,69,39,0,77,62,7,32,116,96,142,31,99,52,15,44,10,94,37,76,137,95,21,113,47,2,0,0,0,46,77,5,54,130,90,10,24,171,30,0,54,115,5,0,93,63,60,21,103,70,19,110,13,57,95,56,28,0,18,26,0,0,6,14,29,76,1,0,6,32,0,0,84,41,0,22,94,127,1,168,12,73,60,2,56,34,0,66,76,29,0,43,29,10,0,4,9,14,19,14,32,84,66,25,4,8,24,50,83,85,7,26,67,39,2,82,63,14,33,118,76,135,102,157,92,133,74,14,55,26,40,149,98,20,113,53,3,1,0,0,47,53,1,48,37,20,4,23,148,36,0,39,91,3,0,110,64,61,25,101,72,19,110,13,58,93,58,30,0,18,26,0,0,32,35,70,77,1,0,4,29,0,0,79,30,0,14,64,131,1,145,23,70,56,3,68,60,0,62,83,19,0,31,0,5,0,6,23,9,30,12,148,102,73,50,4,40,24,46,86,84,5,28,68,39,2,85,71,12,31,152

Organism: Candida albicans (strain SC5314 / ATCC MYA-2876) (NCBI:txid237561)

Sequence (332 aa):
NPYTIYPPVPKTASINGFADRIYDQIPKCAQECVKQSTSSTPCPYWDTGCLCVIPNFTGAVGNCVASKCRGADVTNFRKLAVGACAAAGVWDPYWIIPASVSSALDAAATANPYTIYPPVPKTASINGFADRIYDQIPKCAQECVKQSTSSTPCPYWDTGCLCVIPNFTGAVGNCVASKCRGADVTNFRKLAVGACAAAGVWDPYWIIPASVSSALDAAATANPYTIYPPVPKTASINGFADRIYDQIPKCAQECVKQSTSSTPCPYWDTGCLCVIPNFTGAVGNCVASKCRGADVTNFRKLAVGACAAAGVWDPYWIIPASVSSALDAAAT

Foldseek 3Di:
DPQVVWDDFPLDDPQFLQCRQPLVPADPLLNVLLSDDCVVFPDRRNQNLRLQADAVNLLSSLVSCLVRAAAVSLVRNLVSSQVSQVNRPHDPVRRHYDPVSVVSSVVRRVD/DVLPVWPDFDLDAPQFLQCRQPLVPADPLLNVLLSDDCPPDPDRRNQNLRLQADAVNLQSSLQSCLVRAAAPSLVSNVVSSQVSQVNRPHDPVRNDYDPVSVVSSVVRRVD/DVPVVWDDFDLDAPQFLQCRQPLVPADPLLNVLLSDDCVVDPDRRNQNQRCQADAVNLLSSLVSCLVRDAAVRLVRNVVSSQVSQVNRPHDPVRNDYDPVSVVSSVVRND

B-factor: mean 36.07, std 15.04, range [12.72, 127.79]

InterPro domains:
  IPR008427 Extracellular membrane protein, CFEM domain [PF05730] (56-119)
  IPR008427 Extracellular membrane protein, CFEM domain [PS52012] (34-145)
  IPR008427 Extracellular membrane protein, CFEM domain [SM00747] (55-119)

Secondary structure (DSSP, 8-state):
-GGGGS----S--SS-TTHHHHTTTS-GGGTGGGG---TTSSS-TT-HHHHHH-HHHHHHHHHHHHHH--THHHHHHHHHHHHHHHHTTPPTTSS---HHHHHHHHHHHH-/-GGGGS----S--SS-TTHHHHTTTS-GGGTTGGG---TTSSS-TT-HHHHHH-HHHHHHHHHHHHHH--THHHHHHHHHHHHHHHHHTPPTTSS---HHHHHHHHHHHH-/-TTTTSPP--S--SS-TTHHHHTTTS-GGGHHHHT---TTSSS-TT-HHHHHH-HHHHHHHHHHHHHH--THHHHHHHHHHHHHHHHTTPPTTSS---HHHHHHHHHHH-